Protein AF-A0A164M051-F1 (afdb_monomer)

Mean predicted aligned error: 7.1 Å

Nearest PDB structures (foldseek):
  1rjl-assembly1_C  TM=4.868E-01  e=3.933E+00  Borreliella burgdorferi

pLDDT: mean 84.24, std 17.57, range [34.75, 98.31]

Radius of gyration: 15.86 Å; Cα contacts (8 Å, |Δi|>4): 401; chains: 1; bounding box: 35×44×42 Å

Organism: NCBI:txid455432

Solvent-accessible s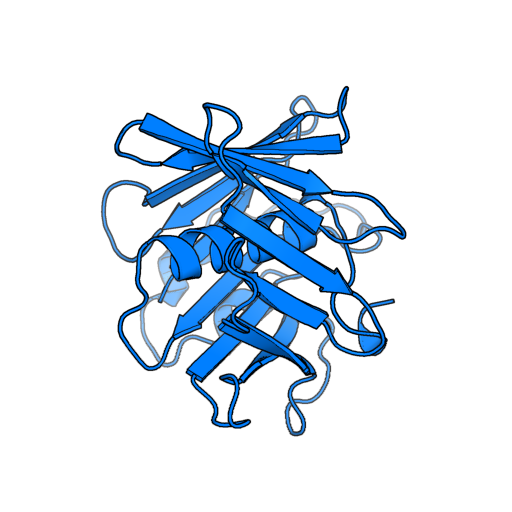urface area (backbone atoms only — not comparable to full-atom values): 10706 Å² total; per-residue (Å²): 94,38,40,31,44,43,48,79,52,101,86,51,66,49,32,34,43,28,29,66,62,93,78,74,60,50,30,40,32,38,51,38,85,92,70,47,31,31,46,37,38,35,71,88,68,49,40,37,37,31,40,50,52,98,88,53,56,35,41,33,25,36,72,88,63,50,69,53,24,36,36,43,69,55,68,43,20,38,35,29,36,62,89,67,49,63,60,32,35,41,36,72,41,87,87,59,80,87,45,88,29,34,46,57,32,34,29,21,36,77,86,68,48,80,44,34,35,38,34,43,22,46,38,79,69,31,61,57,79,76,59,93,71,87,70,67,72,83,69,67,84,80,67,96,68,98,66,82,85,64,98,72,60,44,46,22,34,40,40,40,59,82,57,93,70,55,71,68,57,46,52,52,52,50,41,50,48,45,34,40,45,72,61,64,47,62,49,30,56,92,66,108

Secondary structure (DSSP, 8-state):
-EEEEEEP-TTS--EEEEESSSSS-SEEEEEETTTTEEEEEETT--EEEEE--SSSPEEEEETTS-EEEEEEESSSEEEEETTS-EEEEEEE-SSSPP-SSEEEEEEE-TTS-EEEEEEEE-SHHHHHTT--SSGGGGGSTT-----PPPS----EEEEEESS---HHHHHHHHHHHHHHHTS---SSGGG-

Sequence (192 aa):
MIEGRVLHTTSTAPEITFRSGPGAPLATAVHNAASRKHRITYADKSVVWVESKPTDPTVITRGDGTAIGTVLRADTSTAVASTGGTLCHFLPHPDTPRTPDLFRLLLLDRSGNKTGRLEIIRTPAGWAMGYNGEDARDTTLWWDRTGPPLPVPILGTRLVMNRPIDRVERDILLAACVDMAIGLQPYVAVMK

Structure (mmCIF, N/CA/C/O backbone):
data_AF-A0A164M051-F1
#
_entry.id   AF-A0A164M051-F1
#
loop_
_atom_site.group_PDB
_atom_site.id
_atom_site.type_symbol
_atom_site.label_atom_id
_atom_site.label_alt_id
_atom_site.label_comp_id
_atom_site.label_asym_id
_atom_site.label_entity_id
_atom_site.label_seq_id
_atom_site.pdbx_PDB_ins_code
_atom_site.Cartn_x
_atom_site.Cartn_y
_atom_site.Cartn_z
_atom_site.occupancy
_atom_site.B_iso_or_equiv
_atom_site.auth_seq_id
_atom_site.auth_comp_id
_atom_site.auth_asym_id
_atom_site.auth_atom_id
_atom_site.pdbx_PDB_model_num
ATOM 1 N N . MET A 1 1 ? -7.364 -0.477 -11.612 1.00 90.69 1 MET A N 1
ATOM 2 C CA . MET A 1 1 ? -6.091 0.173 -11.226 1.00 90.69 1 MET A CA 1
ATOM 3 C C . MET A 1 1 ? -6.381 1.172 -10.120 1.00 90.69 1 MET A C 1
ATOM 5 O O . MET A 1 1 ? -7.463 1.745 -10.136 1.00 90.69 1 MET A O 1
ATOM 9 N N . ILE A 1 2 ? -5.463 1.355 -9.171 1.00 93.38 2 ILE A N 1
ATOM 10 C CA . ILE A 1 2 ? -5.533 2.410 -8.155 1.00 93.38 2 ILE A CA 1
ATOM 11 C C . ILE A 1 2 ? -4.234 3.215 -8.216 1.00 93.38 2 ILE A C 1
ATOM 13 O O . ILE A 1 2 ? -3.152 2.638 -8.143 1.00 93.38 2 ILE A O 1
ATOM 17 N N . GLU A 1 3 ? -4.334 4.532 -8.345 1.00 93.94 3 GLU A N 1
ATOM 18 C CA . GLU A 1 3 ? -3.195 5.448 -8.268 1.00 93.94 3 GLU A CA 1
ATOM 19 C C . GLU A 1 3 ? -3.227 6.207 -6.948 1.00 93.94 3 GLU A C 1
ATOM 21 O O . GLU A 1 3 ? -4.260 6.770 -6.597 1.00 93.94 3 GLU A O 1
ATOM 26 N N . GLY A 1 4 ? -2.104 6.243 -6.235 1.00 92.62 4 GLY A N 1
ATOM 27 C CA . GLY A 1 4 ? -1.892 7.095 -5.070 1.00 92.62 4 GLY A CA 1
ATOM 28 C C . GLY A 1 4 ? -0.912 8.210 -5.408 1.00 92.62 4 GLY A C 1
ATOM 29 O O . GLY A 1 4 ? 0.224 7.917 -5.765 1.00 92.62 4 GLY A O 1
ATOM 30 N N . ARG A 1 5 ? -1.314 9.475 -5.297 1.00 90.69 5 ARG A N 1
ATOM 31 C CA . ARG A 1 5 ? -0.443 10.631 -5.575 1.00 90.69 5 ARG A CA 1
ATOM 32 C C . ARG A 1 5 ? -0.054 11.322 -4.283 1.00 90.69 5 ARG A C 1
ATOM 34 O O . ARG A 1 5 ? -0.941 11.674 -3.508 1.00 90.69 5 ARG A O 1
ATOM 41 N N . VAL A 1 6 ? 1.248 11.484 -4.063 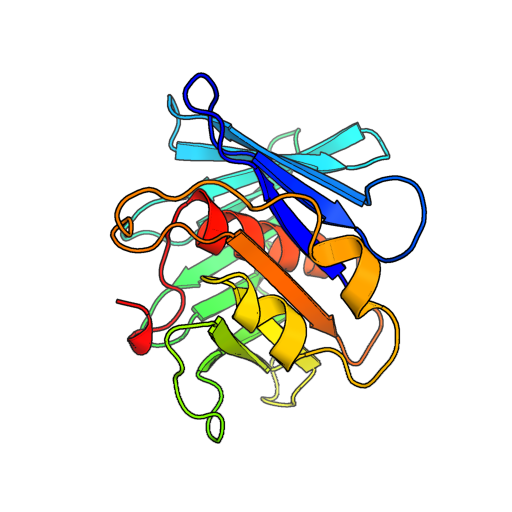1.00 87.44 6 VAL A N 1
ATOM 42 C CA . VAL A 1 6 ? 1.787 12.131 -2.867 1.00 87.44 6 VAL A CA 1
ATOM 43 C C . VAL A 1 6 ? 1.856 13.633 -3.096 1.00 87.44 6 VAL A C 1
ATOM 45 O O . VAL A 1 6 ? 2.470 14.104 -4.054 1.00 87.44 6 VAL A O 1
ATOM 48 N N . LEU A 1 7 ? 1.250 14.385 -2.189 1.00 83.88 7 LEU A N 1
ATOM 49 C CA . LEU A 1 7 ? 1.394 15.823 -2.085 1.00 83.88 7 LEU A CA 1
ATOM 50 C C . LEU A 1 7 ? 2.394 16.135 -0.970 1.00 83.88 7 LEU A C 1
ATOM 52 O O . LEU A 1 7 ? 2.172 15.813 0.199 1.00 83.88 7 LEU A O 1
ATOM 56 N N . HIS A 1 8 ? 3.489 16.792 -1.345 1.00 69.75 8 HIS A N 1
ATOM 57 C CA . HIS A 1 8 ? 4.417 17.402 -0.403 1.00 69.75 8 HIS A CA 1
ATOM 58 C C . HIS A 1 8 ? 4.121 18.895 -0.345 1.00 69.75 8 HIS A C 1
ATOM 60 O O . HIS A 1 8 ? 4.204 19.586 -1.362 1.00 69.75 8 HIS A O 1
ATOM 66 N N . THR A 1 9 ? 3.805 19.407 0.840 1.00 60.09 9 THR A N 1
ATOM 67 C CA . THR A 1 9 ? 3.842 20.850 1.083 1.00 60.09 9 THR A CA 1
ATOM 68 C C . THR A 1 9 ? 4.913 21.136 2.127 1.00 60.09 9 THR A C 1
ATOM 70 O O . THR A 1 9 ? 5.191 20.309 2.990 1.00 60.09 9 THR A O 1
ATOM 73 N N . THR A 1 10 ? 5.552 22.300 2.042 1.00 57.09 10 THR A N 1
ATOM 74 C CA . THR A 1 10 ? 6.621 22.703 2.968 1.00 57.09 10 THR A CA 1
ATOM 75 C C . THR A 1 10 ? 6.123 22.963 4.393 1.00 57.09 10 THR A C 1
ATOM 77 O O . THR A 1 10 ? 6.941 23.130 5.293 1.00 57.09 10 THR A O 1
ATOM 80 N N . SER A 1 11 ? 4.805 22.999 4.610 1.00 55.53 11 SER A N 1
ATOM 81 C CA . SER A 1 11 ? 4.172 23.345 5.886 1.00 55.53 11 SER A CA 1
ATOM 82 C C . SER A 1 11 ? 3.301 22.238 6.483 1.00 55.53 11 SER A C 1
ATOM 84 O O . SER A 1 11 ? 2.867 22.374 7.627 1.00 55.53 11 SER A O 1
ATOM 86 N N . THR A 1 12 ? 3.036 21.146 5.757 1.00 62.81 12 THR A N 1
ATOM 87 C CA . THR A 1 12 ? 2.174 20.054 6.231 1.00 62.81 12 THR A CA 1
ATOM 88 C C . THR A 1 12 ? 2.871 18.708 6.161 1.00 62.81 12 THR A C 1
ATOM 90 O O . THR A 1 12 ? 3.784 18.483 5.369 1.00 62.81 12 THR A O 1
ATOM 93 N N . ALA A 1 13 ? 2.400 17.777 6.988 1.00 76.44 13 ALA A N 1
ATOM 94 C CA . ALA A 1 13 ? 2.788 16.384 6.866 1.00 76.44 13 ALA A CA 1
ATOM 95 C C . ALA A 1 13 ? 2.465 15.862 5.447 1.00 76.44 13 ALA A C 1
ATOM 97 O O . ALA A 1 13 ? 1.459 16.288 4.868 1.00 76.44 13 ALA A O 1
ATOM 98 N N . PRO A 1 14 ? 3.294 14.963 4.884 1.00 83.25 14 PRO A N 1
ATOM 99 C CA . PRO A 1 14 ? 3.031 14.370 3.580 1.00 83.25 14 PRO A CA 1
ATOM 100 C C . PRO A 1 14 ? 1.678 13.653 3.563 1.00 83.25 14 PRO A C 1
ATOM 102 O O . PRO A 1 14 ? 1.303 12.958 4.518 1.00 83.25 14 PRO A O 1
ATOM 105 N N . GLU A 1 15 ? 0.967 13.825 2.452 1.00 88.94 15 GLU A N 1
ATOM 106 C CA . GLU A 1 15 ? -0.352 13.250 2.199 1.00 88.94 15 GLU A CA 1
ATOM 107 C C . GLU A 1 15 ? -0.331 12.461 0.890 1.00 88.94 15 GLU A C 1
ATOM 109 O O . GLU A 1 15 ? 0.306 12.877 -0.071 1.00 88.94 15 GLU A O 1
ATOM 114 N N . ILE A 1 16 ? -1.047 11.340 0.822 1.00 92.31 16 ILE A N 1
ATOM 115 C CA . ILE A 1 16 ? -1.277 10.585 -0.412 1.00 92.31 16 ILE A CA 1
ATOM 116 C C . ILE A 1 16 ? -2.773 10.445 -0.662 1.00 92.31 16 ILE A C 1
ATOM 118 O O . ILE A 1 16 ? -3.519 9.997 0.205 1.00 92.31 16 ILE A O 1
ATOM 122 N N . THR A 1 17 ? -3.214 10.797 -1.865 1.00 94.62 17 THR A N 1
ATOM 123 C CA . THR A 1 17 ? -4.609 10.631 -2.287 1.00 94.62 17 THR A CA 1
ATOM 124 C C . THR A 1 17 ? -4.720 9.512 -3.314 1.00 94.62 17 THR A C 1
ATOM 126 O O . THR A 1 17 ? -4.048 9.540 -4.346 1.00 94.62 17 THR A O 1
ATOM 129 N N . PHE A 1 18 ? -5.590 8.542 -3.038 1.00 95.44 18 PHE A N 1
ATOM 130 C CA . PHE A 1 18 ? -5.860 7.378 -3.872 1.00 95.44 18 PHE A CA 1
ATOM 131 C C . PHE A 1 18 ? -7.092 7.575 -4.758 1.00 95.44 18 PHE A C 1
ATOM 133 O O . PHE A 1 18 ? -8.145 8.015 -4.295 1.00 95.44 18 PHE A O 1
ATOM 140 N N . ARG A 1 19 ? -6.991 7.180 -6.029 1.00 94.50 19 ARG A N 1
ATOM 141 C CA . ARG A 1 19 ? -8.069 7.215 -7.030 1.00 94.50 19 ARG A CA 1
ATOM 142 C C . ARG A 1 19 ? -8.113 5.902 -7.806 1.00 94.50 19 ARG A C 1
ATOM 144 O O . ARG A 1 19 ? -7.069 5.337 -8.114 1.00 94.50 19 ARG A O 1
ATOM 151 N N . SER A 1 20 ? -9.311 5.426 -8.142 1.00 89.31 20 SER A N 1
ATOM 152 C CA . SER A 1 20 ? -9.522 4.194 -8.927 1.00 89.31 20 SER A CA 1
ATOM 153 C C . SER A 1 20 ? -10.157 4.442 -10.301 1.00 89.31 20 SER A C 1
ATOM 155 O O . SER A 1 20 ? -10.734 3.528 -10.885 1.00 89.31 20 SER A O 1
ATOM 157 N N . GLY A 1 21 ? -10.085 5.681 -10.791 1.00 82.25 21 GLY A N 1
ATOM 158 C CA . GLY A 1 21 ? -10.729 6.158 -12.014 1.00 82.25 21 GLY A CA 1
ATOM 159 C C . GLY A 1 21 ? -11.090 7.647 -11.908 1.00 82.25 21 GLY A C 1
ATOM 160 O O . GLY A 1 21 ? -10.739 8.288 -10.907 1.00 82.25 21 GLY A O 1
ATOM 161 N N . PRO A 1 22 ? -11.787 8.204 -12.914 1.00 77.12 22 PRO A N 1
ATOM 162 C CA . PRO A 1 22 ? -12.340 9.552 -12.834 1.00 77.12 22 PRO A CA 1
ATOM 163 C C . PRO A 1 22 ? -13.381 9.650 -11.706 1.00 77.12 22 PRO A C 1
ATOM 165 O O . PRO A 1 22 ? -14.097 8.691 -11.421 1.00 77.12 22 PRO A O 1
ATOM 168 N N . GLY A 1 23 ? -13.471 10.819 -11.065 1.00 80.75 23 GLY A N 1
ATOM 169 C CA . GLY A 1 23 ? -14.446 11.094 -10.003 1.00 80.75 23 GLY A CA 1
ATOM 170 C C . GLY A 1 23 ? -13.831 11.384 -8.632 1.00 80.75 23 GLY A C 1
ATOM 171 O O . GLY A 1 23 ? -12.725 11.926 -8.526 1.00 80.75 23 GLY A O 1
ATOM 172 N N . ALA A 1 24 ? -14.589 11.084 -7.574 1.00 85.06 24 ALA A N 1
ATOM 173 C CA . ALA A 1 24 ? -14.178 11.332 -6.196 1.00 85.06 24 ALA A CA 1
ATOM 174 C C . ALA A 1 24 ? -13.000 10.425 -5.782 1.00 85.06 24 ALA A C 1
ATOM 176 O O . ALA A 1 24 ? -12.906 9.286 -6.250 1.00 85.06 24 ALA A O 1
ATOM 177 N N . PRO A 1 25 ? -12.100 10.897 -4.898 1.00 90.75 25 PRO A N 1
ATOM 178 C CA . PRO A 1 25 ? -11.052 10.056 -4.335 1.00 90.75 25 PRO A CA 1
ATOM 179 C C . PRO A 1 25 ? -11.609 8.807 -3.647 1.00 90.75 25 PRO A C 1
ATOM 181 O O . PRO A 1 25 ? -12.643 8.855 -2.985 1.00 90.75 25 PRO A O 1
ATOM 184 N N . LEU A 1 26 ? -10.879 7.699 -3.764 1.00 94.31 26 LEU A N 1
ATOM 185 C CA . LEU A 1 26 ? -11.164 6.459 -3.043 1.00 94.31 26 LEU A CA 1
ATOM 186 C C . LEU A 1 26 ? -10.825 6.609 -1.555 1.00 94.31 26 LEU A C 1
ATOM 188 O O . LEU A 1 26 ? -11.600 6.195 -0.690 1.00 94.31 26 LEU A O 1
ATOM 192 N N . ALA A 1 27 ? -9.646 7.164 -1.275 1.00 96.94 27 ALA A N 1
ATOM 193 C CA . ALA A 1 27 ? -9.131 7.372 0.069 1.00 96.94 27 ALA A CA 1
ATOM 194 C C . ALA A 1 27 ? -8.031 8.436 0.079 1.00 96.94 27 ALA A C 1
ATOM 196 O O . ALA A 1 27 ? -7.366 8.653 -0.931 1.00 96.94 27 ALA A O 1
ATOM 197 N N . THR A 1 28 ? -7.783 9.020 1.243 1.00 95.94 28 THR A N 1
ATOM 198 C CA . THR A 1 28 ? -6.655 9.919 1.500 1.00 95.94 28 THR A CA 1
ATOM 199 C C . THR A 1 28 ? -5.915 9.435 2.734 1.00 95.94 28 THR A C 1
ATOM 201 O O . THR A 1 28 ? -6.555 9.051 3.715 1.00 95.94 28 THR A O 1
ATOM 204 N N . ALA A 1 29 ? -4.585 9.444 2.706 1.00 94.50 29 ALA A N 1
ATOM 205 C CA . ALA A 1 29 ? -3.773 9.100 3.858 1.00 94.50 29 ALA A CA 1
ATOM 206 C C . ALA A 1 29 ? -2.799 10.206 4.240 1.00 94.50 29 ALA A C 1
ATOM 208 O O . ALA A 1 29 ? -2.116 10.757 3.384 1.00 94.50 29 ALA A O 1
ATOM 209 N N . VAL A 1 30 ? -2.710 10.483 5.538 1.00 91.62 30 VAL A N 1
ATOM 210 C CA . VAL A 1 30 ? -1.836 11.517 6.103 1.00 91.62 30 VAL A CA 1
ATOM 211 C C . VAL A 1 30 ? -0.842 10.905 7.081 1.00 91.62 30 VAL A C 1
ATOM 213 O O . VAL A 1 30 ? -1.182 9.990 7.841 1.00 91.62 30 VAL A O 1
ATOM 216 N N . HIS A 1 31 ? 0.390 11.414 7.079 1.00 83.69 31 HIS A N 1
ATOM 217 C CA . HIS A 1 31 ? 1.382 11.070 8.094 1.00 83.69 31 HIS A CA 1
ATOM 218 C C . HIS A 1 31 ? 1.068 11.746 9.431 1.00 83.69 31 HIS A C 1
ATOM 220 O O . HIS A 1 31 ? 0.953 12.967 9.509 1.00 83.69 31 HIS A O 1
ATOM 226 N N . ASN A 1 32 ? 1.000 10.962 10.507 1.00 79.75 32 ASN A N 1
ATOM 227 C CA . ASN A 1 32 ? 1.019 11.488 11.863 1.00 79.75 32 ASN A CA 1
ATOM 228 C C . ASN A 1 32 ? 2.447 11.406 12.423 1.00 79.75 32 ASN A C 1
ATOM 230 O O . ASN A 1 32 ? 2.857 10.393 13.000 1.00 79.75 32 ASN A O 1
ATOM 234 N N . ALA A 1 33 ? 3.183 12.511 12.272 1.00 64.81 33 ALA A N 1
ATOM 235 C CA . ALA A 1 33 ? 4.584 12.624 12.676 1.00 64.81 33 ALA A CA 1
ATOM 236 C C . ALA A 1 33 ? 4.826 12.327 14.166 1.00 64.81 33 ALA A C 1
ATOM 238 O O . ALA A 1 33 ? 5.894 11.839 14.523 1.00 64.81 33 ALA A O 1
ATOM 239 N N . ALA A 1 34 ? 3.834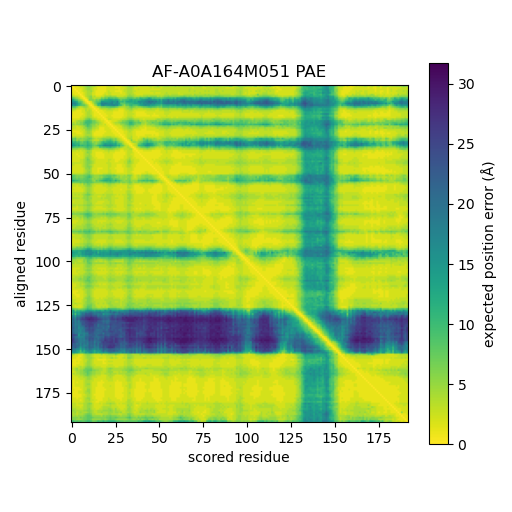 12.554 15.033 1.00 66.06 34 ALA A N 1
ATOM 240 C CA . ALA A 1 34 ? 3.968 12.323 16.470 1.00 66.06 34 ALA A CA 1
ATOM 241 C C . ALA A 1 34 ? 3.916 10.836 16.865 1.00 66.06 34 ALA A C 1
ATOM 243 O O . ALA A 1 34 ? 4.309 10.491 17.975 1.00 66.06 34 ALA A O 1
ATOM 244 N N . SER A 1 35 ? 3.420 9.946 15.995 1.00 71.38 35 SER A N 1
ATOM 245 C CA . SER A 1 35 ? 3.120 8.553 16.375 1.00 71.38 35 SER A CA 1
ATOM 246 C C . SER A 1 35 ? 3.670 7.483 15.433 1.00 71.38 35 SER A C 1
ATOM 248 O O . SER A 1 35 ? 3.451 6.303 15.693 1.00 71.38 35 SER A O 1
ATOM 250 N N . ARG A 1 36 ? 4.375 7.859 14.352 1.00 82.06 36 ARG A N 1
ATOM 251 C CA . ARG A 1 36 ? 4.756 6.942 13.252 1.00 82.06 36 ARG A CA 1
ATOM 252 C C . ARG A 1 36 ? 3.570 6.125 12.716 1.00 82.06 36 ARG A C 1
ATOM 254 O O . ARG A 1 36 ? 3.711 4.996 12.248 1.00 82.06 36 ARG A O 1
ATOM 261 N N . LYS A 1 37 ? 2.373 6.700 12.821 1.00 90.50 37 LYS A N 1
ATOM 262 C CA . LYS A 1 37 ? 1.140 6.132 12.291 1.00 90.50 37 LYS A CA 1
ATOM 263 C C . LYS A 1 37 ? 0.708 6.948 11.092 1.00 90.50 37 LYS A C 1
ATOM 265 O O . LYS A 1 37 ? 0.816 8.172 11.085 1.00 90.50 37 LYS A O 1
ATOM 270 N N . HIS A 1 38 ? 0.167 6.277 10.095 1.00 93.69 38 HIS A N 1
ATOM 271 C CA . HIS A 1 38 ? -0.499 6.921 8.978 1.00 93.69 38 HIS A CA 1
ATOM 272 C C . HIS A 1 38 ? -1.985 6.614 9.063 1.00 93.69 38 HIS A C 1
ATOM 274 O O . HIS A 1 38 ? -2.379 5.485 9.365 1.00 93.69 38 HIS A O 1
ATOM 280 N N . ARG A 1 39 ? -2.815 7.627 8.825 1.00 95.50 39 ARG A N 1
ATOM 281 C CA . ARG A 1 39 ? -4.271 7.482 8.857 1.00 95.50 39 ARG A CA 1
ATOM 282 C C . ARG A 1 39 ? -4.802 7.492 7.442 1.00 95.50 39 ARG A C 1
ATOM 284 O O . ARG A 1 39 ? -4.766 8.544 6.817 1.00 95.50 39 ARG A O 1
ATOM 291 N N . ILE A 1 40 ? -5.341 6.373 6.977 1.00 97.44 40 ILE A N 1
ATOM 292 C CA . ILE A 1 40 ? -6.113 6.283 5.738 1.00 97.44 40 ILE A CA 1
ATOM 293 C C . ILE A 1 40 ? -7.575 6.573 6.072 1.00 97.44 40 ILE A C 1
ATOM 295 O O . ILE A 1 40 ? -8.151 5.937 6.954 1.00 97.44 40 ILE A O 1
ATOM 299 N N . THR A 1 41 ? -8.178 7.523 5.366 1.00 97.75 41 THR A N 1
ATOM 300 C CA . THR A 1 41 ? -9.606 7.847 5.439 1.00 97.75 41 THR A CA 1
ATOM 301 C C . THR A 1 41 ? -10.232 7.584 4.077 1.00 97.75 41 THR A C 1
ATOM 303 O O . THR A 1 41 ? -9.822 8.181 3.084 1.00 97.75 41 THR A O 1
ATOM 306 N N . TYR A 1 42 ? -11.206 6.683 4.027 1.00 97.75 42 TYR A N 1
ATOM 307 C CA . TYR A 1 42 ? -11.943 6.344 2.812 1.00 97.75 42 TYR A CA 1
ATOM 308 C C . TYR A 1 42 ? -13.079 7.333 2.534 1.00 97.75 42 TYR A C 1
ATOM 310 O O . TYR A 1 42 ? -13.512 8.070 3.421 1.00 97.75 42 TYR A O 1
ATOM 318 N N . ALA A 1 43 ? -13.612 7.304 1.311 1.00 94.75 43 ALA A N 1
ATOM 319 C CA . ALA A 1 43 ? -14.780 8.099 0.922 1.00 94.75 43 ALA A CA 1
ATOM 320 C C . ALA A 1 43 ? -16.019 7.843 1.807 1.00 94.75 43 ALA A C 1
ATOM 322 O O . ALA A 1 43 ? -16.778 8.765 2.097 1.00 94.75 43 ALA A O 1
ATOM 323 N N . ASP A 1 44 ? -16.192 6.609 2.298 1.00 94.62 44 ASP A N 1
ATOM 324 C CA . ASP A 1 44 ? -17.251 6.225 3.247 1.00 94.62 44 ASP A CA 1
ATOM 325 C C . ASP A 1 44 ? -16.962 6.664 4.698 1.00 94.62 44 ASP A C 1
ATOM 327 O O . ASP A 1 44 ? -17.697 6.305 5.617 1.00 94.62 44 ASP A O 1
ATOM 331 N N . LYS A 1 45 ? -15.894 7.447 4.905 1.00 96.38 45 LYS A N 1
ATOM 332 C CA . LYS A 1 45 ? -15.368 7.917 6.196 1.00 96.38 45 LYS A CA 1
ATOM 333 C C . LYS A 1 45 ? -14.808 6.812 7.092 1.00 96.38 45 LYS A C 1
ATOM 335 O O . LYS A 1 45 ? -14.381 7.110 8.210 1.00 96.38 45 LYS A O 1
ATOM 340 N N . SER A 1 46 ? -14.754 5.562 6.626 1.00 97.31 46 SER A N 1
ATOM 341 C CA . SER A 1 46 ? -14.067 4.508 7.364 1.00 97.31 46 SER A CA 1
ATOM 342 C C . SER A 1 46 ? -12.566 4.789 7.430 1.00 97.31 46 SER A C 1
ATOM 344 O O . SER A 1 46 ? -11.984 5.442 6.559 1.00 97.31 46 SER A O 1
ATOM 346 N N . VAL A 1 47 ? -11.946 4.327 8.514 1.00 97.88 47 VAL A N 1
ATOM 347 C CA . VAL A 1 47 ? -10.551 4.631 8.841 1.00 97.88 47 VAL A CA 1
ATOM 348 C C . VAL A 1 47 ? -9.745 3.348 8.931 1.00 97.88 47 VAL A C 1
ATOM 350 O O . VAL A 1 47 ? -10.196 2.356 9.512 1.00 97.88 47 VAL A O 1
ATOM 353 N N . VAL A 1 48 ? -8.529 3.408 8.397 1.00 98.31 48 VAL A N 1
ATOM 354 C CA . VAL A 1 48 ? -7.478 2.414 8.602 1.00 98.31 48 VAL A CA 1
ATOM 355 C C . VAL A 1 48 ? -6.232 3.118 9.122 1.00 98.31 48 VAL A C 1
ATOM 357 O O . VAL A 1 48 ? -5.842 4.172 8.620 1.00 98.31 48 VAL A O 1
ATOM 360 N N . TRP A 1 49 ? -5.613 2.536 10.139 1.00 97.56 49 TRP A N 1
ATOM 361 C CA . TRP A 1 49 ? -4.335 2.966 10.678 1.00 97.56 49 TRP A CA 1
ATOM 362 C C . TRP A 1 49 ? -3.228 2.049 10.178 1.00 97.56 49 TRP A C 1
ATOM 364 O O . TRP A 1 49 ? -3.380 0.828 10.160 1.00 97.56 49 TRP A O 1
ATOM 374 N N . VAL A 1 50 ? -2.111 2.659 9.799 1.00 97.25 50 VAL A N 1
ATOM 375 C CA . VAL A 1 50 ? -0.889 1.978 9.375 1.00 97.25 50 VAL A CA 1
ATOM 376 C C . VAL A 1 50 ? 0.204 2.364 10.354 1.00 97.25 50 VAL A C 1
ATOM 378 O O . VAL A 1 50 ? 0.624 3.519 10.380 1.00 97.25 50 VAL A O 1
ATOM 381 N N . GLU A 1 51 ? 0.633 1.432 11.194 1.00 95.38 51 GLU A N 1
ATOM 382 C CA . GLU A 1 51 ? 1.749 1.644 12.111 1.00 95.38 51 GLU A CA 1
ATOM 383 C C . GLU A 1 51 ? 3.047 1.238 11.414 1.00 95.38 51 GLU A C 1
ATOM 385 O O . GLU A 1 51 ? 3.290 0.056 11.168 1.00 95.38 51 GLU A O 1
ATOM 390 N N . SER A 1 52 ? 3.851 2.245 11.071 1.00 88.44 52 SER A N 1
ATOM 391 C CA . SER A 1 52 ? 5.101 2.104 10.331 1.00 88.44 52 SER A CA 1
ATOM 392 C C . SER A 1 52 ? 6.287 2.197 11.286 1.00 88.44 52 SER A C 1
ATOM 394 O O . SER A 1 52 ? 6.432 3.159 12.044 1.00 88.44 52 SER A O 1
ATOM 396 N N . LYS A 1 53 ? 7.162 1.194 11.278 1.00 86.31 53 LYS A N 1
ATOM 397 C CA . LYS A 1 53 ? 8.384 1.175 12.097 1.00 86.31 53 LYS A CA 1
ATOM 398 C C . LYS A 1 53 ? 9.563 0.761 11.224 1.00 86.31 53 LYS A C 1
ATOM 400 O O . LYS A 1 53 ? 9.352 -0.033 10.326 1.00 86.31 53 LYS A O 1
ATOM 405 N N . PRO A 1 54 ? 10.802 1.221 11.462 1.00 79.00 54 PRO A N 1
ATOM 406 C CA . PRO A 1 54 ? 11.939 0.890 10.594 1.00 79.00 54 PRO A CA 1
ATOM 407 C C . PRO A 1 54 ? 12.284 -0.603 10.506 1.00 79.00 54 PRO A C 1
ATOM 409 O O . PRO A 1 54 ? 12.582 -1.094 9.423 1.00 79.00 54 PRO A O 1
ATOM 412 N N . THR A 1 55 ? 12.212 -1.334 11.619 1.00 79.50 55 THR A N 1
ATOM 413 C CA . THR A 1 55 ? 12.670 -2.735 11.716 1.00 79.50 55 THR A CA 1
ATOM 414 C C . THR A 1 55 ? 11.557 -3.741 11.991 1.00 79.50 55 THR A C 1
ATOM 416 O O . THR A 1 55 ? 11.774 -4.937 11.828 1.00 79.50 55 THR A O 1
ATOM 419 N N . ASP A 1 56 ? 10.369 -3.276 12.379 1.00 89.19 56 ASP A N 1
ATOM 420 C CA . ASP A 1 56 ? 9.267 -4.149 12.794 1.00 89.19 56 ASP A CA 1
ATOM 421 C C . ASP A 1 56 ? 8.260 -4.353 11.657 1.00 89.19 56 ASP A C 1
ATOM 423 O O . ASP A 1 56 ? 8.203 -3.547 10.727 1.00 89.19 56 ASP A O 1
ATOM 427 N N . PRO A 1 57 ? 7.425 -5.398 11.697 1.00 93.88 57 PRO A N 1
ATOM 428 C CA . PRO A 1 57 ? 6.331 -5.530 10.748 1.00 93.88 57 PRO A CA 1
ATOM 429 C C . PRO A 1 57 ? 5.414 -4.301 10.730 1.00 93.88 57 PRO A C 1
ATOM 431 O O . PRO A 1 57 ? 5.160 -3.680 11.764 1.00 93.88 57 PRO A O 1
ATOM 434 N N . THR A 1 58 ? 4.873 -3.987 9.557 1.00 96.25 58 THR A N 1
ATOM 435 C CA . THR A 1 58 ? 3.873 -2.925 9.412 1.00 96.25 58 THR A CA 1
ATOM 436 C C . THR A 1 58 ? 2.536 -3.462 9.882 1.00 96.25 58 THR A C 1
ATOM 438 O O . THR A 1 58 ? 2.046 -4.444 9.323 1.00 96.25 58 THR A O 1
ATOM 441 N N . VAL A 1 59 ? 1.946 -2.843 10.901 1.00 97.38 59 VAL A N 1
ATOM 442 C CA . VAL A 1 59 ? 0.685 -3.307 11.500 1.00 97.38 59 VAL A CA 1
ATOM 443 C C . VAL A 1 59 ? -0.473 -2.467 10.977 1.00 97.38 59 VAL A C 1
ATOM 445 O O . VAL A 1 59 ? -0.404 -1.237 10.974 1.00 97.38 59 VAL A O 1
ATOM 448 N N . ILE A 1 60 ? -1.545 -3.134 10.544 1.00 98.25 60 ILE A N 1
ATOM 449 C CA . ILE A 1 60 ? -2.714 -2.502 9.937 1.00 98.25 60 ILE A CA 1
ATOM 450 C C . ILE A 1 60 ? -3.953 -2.784 10.790 1.00 98.25 60 ILE A C 1
ATOM 452 O O . ILE A 1 60 ? -4.342 -3.940 11.001 1.00 98.25 60 ILE A O 1
ATOM 456 N N . THR A 1 61 ? -4.610 -1.721 11.252 1.00 98.31 61 THR A N 1
ATOM 457 C CA . THR A 1 61 ? -5.826 -1.804 12.074 1.00 98.31 61 THR A CA 1
ATOM 458 C C . THR A 1 61 ? -6.939 -0.908 11.543 1.00 98.31 61 THR A C 1
ATOM 460 O O . THR A 1 61 ? -6.720 0.043 10.794 1.00 98.31 61 THR A O 1
ATOM 463 N N . ARG A 1 62 ? -8.175 -1.225 11.918 1.00 97.44 62 ARG A N 1
ATOM 464 C CA . ARG A 1 62 ? -9.351 -0.377 11.711 1.00 97.44 62 ARG A CA 1
ATOM 465 C C . ARG A 1 62 ? -9.320 0.830 12.650 1.00 97.44 62 ARG A C 1
ATOM 467 O O . ARG A 1 62 ? -8.582 0.860 13.632 1.00 97.44 62 ARG A O 1
ATOM 474 N N . GLY A 1 63 ? -10.180 1.811 12.379 1.00 95.06 63 GLY A N 1
ATOM 475 C CA . GLY A 1 63 ? -10.370 2.981 13.241 1.00 95.06 63 GLY A CA 1
ATOM 476 C C . GLY A 1 63 ? -10.762 2.656 14.690 1.00 95.06 63 GLY A C 1
ATOM 477 O O . GLY A 1 63 ? -10.417 3.428 15.577 1.00 95.06 63 GLY A O 1
ATOM 478 N N . ASP A 1 64 ? -11.422 1.519 14.925 1.00 95.69 64 ASP A N 1
ATOM 479 C CA . ASP A 1 64 ? -11.803 1.012 16.253 1.00 95.69 64 ASP A CA 1
ATOM 480 C C . ASP A 1 64 ? -10.711 0.158 16.931 1.00 95.69 64 ASP A C 1
ATOM 482 O O . ASP A 1 64 ? -10.911 -0.344 18.033 1.00 95.69 64 ASP A O 1
ATOM 486 N N . GLY A 1 65 ? -9.551 -0.011 16.286 1.00 96.56 65 GLY A N 1
ATOM 487 C CA . GLY A 1 65 ? -8.448 -0.839 16.774 1.00 96.56 65 GLY A CA 1
ATOM 488 C C . GLY A 1 65 ? -8.488 -2.304 16.327 1.00 96.56 65 GLY A C 1
ATOM 489 O O . GLY A 1 65 ? -7.509 -3.017 16.549 1.00 96.56 65 GLY A O 1
ATOM 490 N N . THR A 1 66 ? -9.550 -2.757 15.649 1.00 97.81 66 THR A N 1
ATOM 491 C CA . THR A 1 66 ? -9.657 -4.136 15.143 1.00 97.81 66 THR A CA 1
ATOM 492 C C . THR A 1 66 ? -8.514 -4.452 14.179 1.00 97.81 66 THR A C 1
ATOM 494 O O . THR A 1 66 ? -8.273 -3.715 13.219 1.00 97.81 66 THR A O 1
ATOM 497 N N . ALA A 1 67 ? -7.820 -5.569 14.400 1.00 98.06 67 ALA A N 1
ATOM 498 C CA . ALA A 1 67 ? -6.716 -5.998 13.548 1.00 98.06 67 ALA A CA 1
ATOM 499 C C . ALA A 1 67 ? -7.199 -6.419 12.149 1.00 98.06 67 ALA A C 1
ATOM 501 O O . ALA A 1 67 ? -8.100 -7.248 12.010 1.00 98.06 67 ALA A O 1
ATOM 502 N N . ILE A 1 68 ? -6.558 -5.880 11.109 1.00 98.25 68 ILE A N 1
ATOM 503 C CA . ILE A 1 68 ? -6.804 -6.257 9.706 1.00 98.25 68 ILE A CA 1
ATOM 504 C C . ILE A 1 68 ? -5.729 -7.235 9.246 1.00 98.25 68 ILE A C 1
ATOM 506 O O . ILE A 1 68 ? -6.036 -8.252 8.627 1.00 98.25 68 ILE A O 1
ATOM 510 N N . GLY A 1 69 ? -4.473 -6.937 9.568 1.00 98.12 69 GLY A N 1
ATOM 511 C CA . GLY A 1 69 ? -3.337 -7.767 9.210 1.00 98.12 69 GLY A CA 1
ATOM 512 C C . GLY A 1 69 ? -2.014 -7.045 9.393 1.00 98.12 69 GLY A C 1
ATOM 513 O O . GLY A 1 69 ? -1.949 -5.954 9.964 1.00 98.12 69 GLY A O 1
ATOM 514 N N . THR A 1 70 ? -0.968 -7.678 8.886 1.00 98.12 70 THR A N 1
ATOM 515 C CA . THR A 1 70 ? 0.417 -7.259 9.070 1.00 98.12 70 THR A CA 1
ATOM 516 C C . THR A 1 70 ?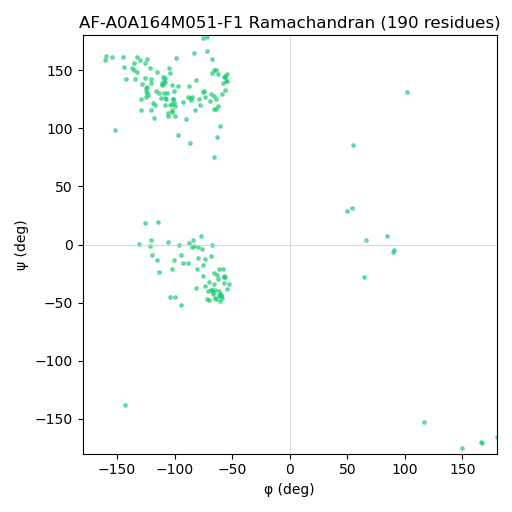 1.195 -7.493 7.783 1.00 98.12 70 THR A C 1
ATOM 518 O O . THR A 1 70 ? 0.995 -8.507 7.112 1.00 98.12 70 THR A O 1
ATOM 521 N N . VAL A 1 71 ? 2.118 -6.590 7.450 1.00 98.00 71 VAL A N 1
ATOM 522 C CA . VAL A 1 71 ? 3.157 -6.866 6.455 1.00 98.00 71 VAL A CA 1
ATOM 523 C C . VAL A 1 71 ? 4.451 -7.233 7.169 1.00 98.00 71 VAL A C 1
ATOM 525 O O . VAL A 1 71 ? 5.089 -6.402 7.816 1.00 98.00 71 VAL A O 1
ATOM 528 N N . LEU A 1 72 ? 4.830 -8.500 7.043 1.00 96.50 72 LEU A N 1
ATOM 529 C CA . LEU A 1 72 ? 6.100 -9.035 7.515 1.00 96.50 72 LEU A CA 1
ATOM 530 C C . LEU A 1 72 ? 7.185 -8.658 6.507 1.00 96.50 72 LEU A C 1
ATOM 532 O O . LEU A 1 72 ? 7.040 -8.956 5.321 1.00 96.50 72 LEU A O 1
ATOM 536 N N . ARG A 1 73 ? 8.257 -8.009 6.965 1.00 91.62 73 ARG A N 1
ATOM 537 C CA . ARG A 1 73 ? 9.320 -7.493 6.094 1.00 91.62 73 ARG A CA 1
ATOM 538 C C . ARG A 1 73 ? 10.615 -8.269 6.315 1.00 91.62 73 ARG A C 1
ATOM 540 O O . ARG A 1 73 ? 11.089 -8.371 7.442 1.00 91.62 73 ARG A O 1
ATOM 547 N N . ALA A 1 74 ? 11.172 -8.801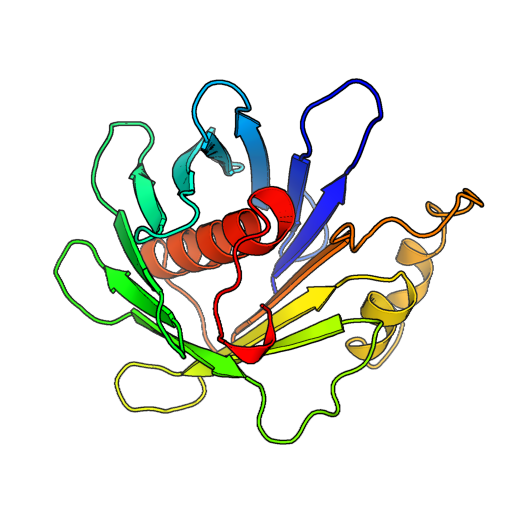 5.232 1.00 89.38 74 ALA A N 1
ATOM 548 C CA . ALA A 1 74 ? 12.451 -9.510 5.190 1.00 89.38 74 ALA A CA 1
ATOM 549 C C . ALA A 1 74 ? 13.172 -9.167 3.867 1.00 89.38 74 ALA A C 1
ATOM 551 O O . ALA A 1 74 ? 13.151 -8.010 3.439 1.00 89.38 74 ALA A O 1
ATOM 552 N N . ASP A 1 75 ? 13.797 -10.141 3.200 1.00 89.25 75 ASP A N 1
ATOM 553 C CA . ASP A 1 75 ? 14.352 -9.946 1.849 1.00 89.25 75 ASP A CA 1
ATOM 554 C C . ASP A 1 75 ? 13.257 -9.677 0.810 1.00 89.25 75 ASP A C 1
ATOM 556 O O . ASP A 1 75 ? 13.430 -8.879 -0.117 1.00 89.25 75 ASP A O 1
ATOM 560 N N . THR A 1 76 ? 12.103 -10.306 1.023 1.00 93.62 76 THR A N 1
ATOM 561 C CA . THR A 1 76 ? 10.814 -9.995 0.405 1.00 93.62 76 THR A CA 1
ATOM 562 C C . THR A 1 76 ? 9.800 -9.734 1.513 1.00 93.62 76 THR A C 1
ATOM 564 O O . THR A 1 76 ? 10.010 -10.135 2.662 1.00 93.62 76 THR A O 1
ATOM 567 N N . SER A 1 77 ? 8.708 -9.042 1.194 1.00 96.69 77 SER A N 1
ATOM 568 C CA . SER A 1 77 ? 7.649 -8.781 2.172 1.00 96.69 77 SER A CA 1
ATOM 569 C C . SER A 1 77 ? 6.440 -9.669 1.934 1.00 96.69 77 SER A C 1
ATOM 571 O O . SER A 1 77 ? 6.113 -9.999 0.796 1.00 96.69 77 SER A O 1
ATOM 573 N N . THR A 1 78 ? 5.746 -10.031 3.007 1.00 98.12 78 THR A N 1
ATOM 574 C CA . THR A 1 78 ? 4.534 -10.856 2.957 1.00 98.12 78 THR A CA 1
ATOM 575 C C . THR A 1 78 ? 3.417 -10.191 3.742 1.00 98.12 78 THR A C 1
ATOM 577 O O . THR A 1 78 ? 3.574 -9.892 4.923 1.00 98.12 78 THR A O 1
ATOM 580 N N . ALA A 1 79 ? 2.280 -9.978 3.086 1.00 98.06 79 ALA A N 1
ATOM 581 C CA . ALA A 1 79 ? 1.049 -9.536 3.720 1.00 98.06 79 ALA A CA 1
ATOM 582 C C . ALA A 1 79 ? 0.275 -10.736 4.276 1.00 98.06 79 ALA A C 1
ATOM 584 O O . ALA A 1 79 ? -0.050 -11.674 3.542 1.00 98.06 79 ALA A O 1
ATOM 585 N N . VAL A 1 80 ? -0.074 -10.667 5.556 1.00 98.00 80 VAL A N 1
ATOM 586 C CA . VAL A 1 80 ? -0.838 -11.692 6.272 1.00 98.00 80 VAL A CA 1
ATOM 587 C C . VAL A 1 80 ? -2.069 -11.038 6.893 1.00 98.00 80 VAL A C 1
ATOM 589 O O . VAL A 1 80 ? -1.966 -9.982 7.517 1.00 98.00 80 VAL A O 1
ATOM 592 N N . ALA A 1 81 ? -3.241 -11.643 6.716 1.00 97.31 81 ALA A N 1
ATOM 593 C CA . ALA A 1 81 ? -4.471 -11.213 7.375 1.00 97.31 81 ALA A CA 1
ATOM 594 C C . ALA A 1 81 ? -4.404 -11.462 8.891 1.00 97.31 81 ALA A C 1
ATOM 596 O O . ALA A 1 81 ? -3.667 -12.329 9.357 1.00 97.31 81 ALA A O 1
ATOM 597 N N . SER A 1 82 ? -5.228 -10.768 9.676 1.00 96.94 82 SER A N 1
ATOM 598 C CA . SER A 1 82 ? -5.304 -10.969 11.133 1.00 96.94 82 SER A CA 1
ATOM 599 C C . SER A 1 82 ? -5.739 -12.382 11.540 1.00 96.94 82 SER A C 1
ATOM 601 O O . SER A 1 82 ? -5.430 -12.824 12.640 1.00 96.94 82 SER A O 1
ATOM 603 N N . THR A 1 83 ? -6.392 -13.120 10.639 1.00 94.56 83 THR A N 1
ATOM 604 C CA . THR A 1 83 ? -6.744 -14.539 10.804 1.00 94.56 83 THR A CA 1
ATOM 605 C C . THR A 1 83 ? -5.584 -15.503 10.520 1.00 94.56 83 THR A C 1
ATOM 607 O O . THR A 1 83 ? -5.757 -16.713 10.635 1.00 94.56 83 THR A O 1
ATOM 610 N N . GLY A 1 84 ? -4.411 -14.994 10.127 1.00 91.69 84 GLY A N 1
ATOM 611 C CA . GLY A 1 84 ? -3.205 -15.778 9.837 1.00 91.69 84 GLY A CA 1
ATOM 612 C C . GLY A 1 84 ? -3.052 -16.225 8.378 1.00 91.69 84 GLY A C 1
ATOM 613 O O . GLY A 1 84 ? -2.025 -16.797 8.022 1.00 91.69 84 GLY A O 1
ATOM 614 N N . GLY A 1 85 ? -4.033 -15.963 7.510 1.00 95.12 85 GLY A N 1
ATOM 615 C CA . GLY A 1 85 ? -3.946 -16.306 6.088 1.00 95.12 85 GLY A CA 1
ATOM 616 C C . GLY A 1 85 ? -3.025 -15.366 5.305 1.00 95.12 85 GLY A C 1
ATOM 617 O O . GLY A 1 85 ? -3.180 -14.147 5.376 1.00 95.12 85 GLY A O 1
ATOM 618 N N . THR A 1 86 ? -2.103 -15.916 4.510 1.00 97.44 86 THR A N 1
ATOM 619 C CA . THR A 1 86 ? -1.309 -15.129 3.553 1.00 97.44 86 THR A CA 1
ATOM 620 C C . THR A 1 86 ? -2.209 -14.548 2.468 1.00 97.44 86 THR A C 1
ATOM 622 O O . THR A 1 86 ? -2.942 -15.285 1.804 1.00 97.44 86 THR A O 1
ATOM 625 N N . LEU A 1 87 ? -2.113 -13.235 2.262 1.00 96.62 87 LEU A N 1
ATOM 626 C CA . LEU A 1 87 ? -2.851 -12.519 1.224 1.00 96.62 87 LEU A CA 1
ATOM 627 C C . LEU A 1 87 ? -2.016 -12.375 -0.043 1.00 96.62 87 LEU A C 1
ATOM 629 O O . LEU A 1 87 ? -2.466 -12.742 -1.127 1.00 96.62 87 LEU A O 1
ATOM 633 N N . CYS A 1 88 ? -0.792 -11.866 0.098 1.00 97.69 88 CYS A N 1
ATOM 634 C CA . CYS A 1 88 ? 0.131 -11.741 -1.018 1.00 97.69 88 CYS A CA 1
ATOM 635 C C . CYS 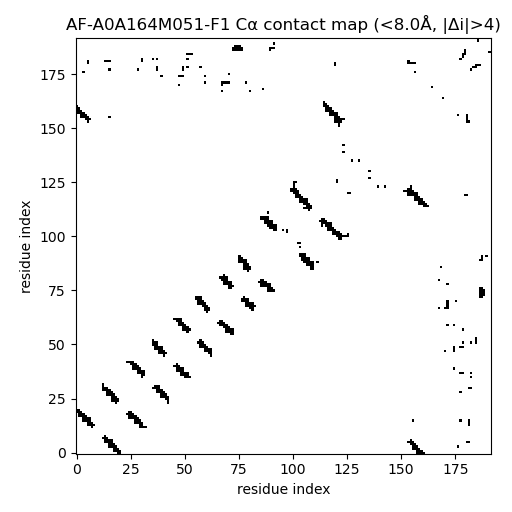A 1 88 ? 1.592 -11.619 -0.579 1.00 97.69 88 CYS A C 1
ATOM 637 O O . CYS A 1 88 ? 1.899 -11.236 0.552 1.00 97.69 88 CYS A O 1
ATOM 639 N N . HIS A 1 89 ? 2.490 -11.867 -1.526 1.00 98.06 89 HIS A N 1
ATOM 640 C CA . HIS A 1 89 ? 3.918 -11.597 -1.408 1.00 98.06 89 HIS A CA 1
ATOM 641 C C . HIS A 1 89 ? 4.320 -10.430 -2.315 1.00 98.06 89 HIS A C 1
ATOM 643 O O . HIS A 1 89 ? 3.839 -10.321 -3.445 1.00 98.06 89 HIS A O 1
ATOM 649 N N . PHE A 1 90 ? 5.224 -9.584 -1.824 1.00 97.50 90 PHE A N 1
ATOM 650 C CA . PHE A 1 90 ? 5.846 -8.484 -2.555 1.00 97.50 90 PHE A CA 1
ATOM 651 C C . PHE A 1 90 ? 7.256 -8.894 -2.969 1.00 97.50 90 PHE A C 1
ATOM 653 O O . PHE A 1 90 ? 8.127 -9.083 -2.117 1.00 97.50 90 PHE A O 1
ATOM 660 N N . LEU A 1 91 ? 7.486 -9.017 -4.274 1.00 95.31 91 LEU A N 1
ATOM 661 C CA . LEU A 1 91 ? 8.784 -9.398 -4.827 1.00 95.31 91 LEU A CA 1
ATOM 662 C C . LEU A 1 91 ? 9.309 -8.313 -5.768 1.00 95.31 91 LEU A C 1
ATOM 664 O O . LEU A 1 91 ? 8.508 -7.629 -6.407 1.00 95.31 91 LEU A O 1
ATOM 668 N N . PRO A 1 92 ? 10.635 -8.164 -5.924 1.00 91.19 92 PRO A N 1
ATOM 669 C CA . PRO A 1 92 ? 11.186 -7.385 -7.026 1.00 91.19 92 PRO A CA 1
ATOM 670 C C . PRO A 1 92 ? 10.659 -7.927 -8.358 1.00 91.19 92 PRO A C 1
ATOM 672 O O . PRO A 1 92 ? 10.558 -9.141 -8.538 1.00 91.19 92 PRO A O 1
ATOM 675 N N . HIS A 1 93 ? 10.334 -7.049 -9.307 1.00 87.06 93 HIS A N 1
ATOM 676 C CA . HIS A 1 93 ? 10.018 -7.516 -10.654 1.00 87.06 93 HIS A CA 1
ATOM 677 C C . HIS A 1 93 ? 11.267 -8.178 -11.276 1.00 87.06 93 HIS A C 1
ATOM 679 O O . HIS A 1 93 ? 12.297 -7.507 -11.350 1.00 87.06 93 HIS A O 1
ATOM 685 N N . PRO A 1 94 ? 11.198 -9.438 -11.752 1.00 81.38 94 PRO A N 1
ATOM 686 C CA . PRO A 1 94 ? 12.382 -10.171 -12.215 1.00 81.38 94 PRO A CA 1
ATOM 687 C C . PRO A 1 94 ? 12.994 -9.557 -13.480 1.00 81.38 94 PRO A C 1
ATOM 689 O O . PRO A 1 94 ? 14.201 -9.361 -13.549 1.00 81.38 94 PRO A O 1
ATOM 692 N N . ASP A 1 95 ? 12.144 -9.170 -14.436 1.00 77.25 95 ASP A N 1
ATOM 693 C CA . ASP A 1 95 ? 12.601 -8.794 -15.785 1.00 77.25 95 ASP A CA 1
ATOM 694 C C . ASP A 1 95 ? 12.581 -7.285 -16.071 1.00 77.25 95 ASP A C 1
ATOM 696 O O . ASP A 1 95 ? 12.855 -6.859 -17.190 1.00 77.25 95 ASP A O 1
ATOM 700 N N . THR A 1 96 ? 12.203 -6.448 -15.098 1.00 68.69 96 THR A N 1
ATOM 701 C CA . THR A 1 96 ? 12.145 -4.998 -15.330 1.00 68.69 96 THR A CA 1
ATOM 702 C C . THR A 1 96 ? 13.475 -4.370 -14.917 1.00 68.69 96 THR A C 1
ATOM 704 O O . THR A 1 96 ? 13.829 -4.469 -13.738 1.00 68.69 96 THR A O 1
ATOM 707 N N . PRO A 1 97 ? 14.175 -3.658 -15.822 1.00 66.00 97 PRO A N 1
ATOM 708 C CA . PRO A 1 97 ? 15.355 -2.888 -15.455 1.00 66.00 97 PRO A CA 1
ATOM 709 C C . PRO A 1 97 ? 15.006 -1.889 -14.354 1.00 66.00 97 PRO A C 1
ATOM 711 O O . PRO A 1 97 ? 14.009 -1.171 -14.447 1.00 66.00 97 PRO A O 1
ATOM 714 N N . ARG A 1 98 ? 15.832 -1.814 -13.310 1.00 68.19 98 ARG A N 1
ATOM 715 C CA . ARG A 1 98 ? 15.684 -0.759 -12.306 1.00 68.19 98 ARG A CA 1
ATOM 716 C C . ARG A 1 98 ? 15.976 0.575 -12.980 1.00 68.19 98 ARG A C 1
ATOM 718 O O . ARG A 1 98 ? 17.097 0.799 -13.426 1.00 68.19 98 ARG A O 1
ATOM 725 N N . THR A 1 99 ? 14.984 1.452 -13.040 1.00 78.06 99 THR A N 1
ATOM 726 C CA . THR A 1 99 ? 15.170 2.822 -13.523 1.00 78.06 99 THR A CA 1
ATOM 727 C C . THR A 1 99 ? 15.161 3.775 -12.336 1.00 78.06 99 THR A C 1
ATOM 729 O O . THR A 1 99 ? 14.515 3.481 -11.330 1.00 78.06 99 THR A O 1
ATOM 732 N N . PRO A 1 100 ? 15.836 4.933 -12.406 1.00 79.62 100 PRO A N 1
ATOM 733 C CA . PRO A 1 100 ? 15.678 5.987 -11.403 1.00 79.62 100 PRO A CA 1
ATOM 734 C C . PRO A 1 100 ? 14.217 6.445 -11.252 1.00 79.62 100 PRO A C 1
ATOM 736 O O . PRO A 1 100 ? 13.801 6.823 -10.160 1.00 79.62 100 PRO A O 1
ATOM 739 N N . ASP A 1 101 ? 13.419 6.329 -12.314 1.00 81.44 101 ASP A N 1
ATOM 740 C CA . ASP A 1 101 ? 12.074 6.900 -12.405 1.00 81.44 101 ASP A CA 1
ATOM 741 C C . ASP A 1 101 ? 11.010 6.178 -11.582 1.00 81.44 101 ASP A C 1
ATOM 743 O O . ASP A 1 101 ? 10.103 6.811 -11.033 1.00 81.44 101 ASP A O 1
ATOM 747 N N . LEU A 1 102 ? 11.112 4.852 -11.477 1.00 85.75 102 LEU A N 1
ATOM 748 C CA . LEU A 1 102 ? 10.185 4.050 -10.692 1.00 85.75 102 LEU A CA 1
ATOM 749 C C . LEU A 1 102 ? 10.822 2.748 -10.207 1.00 85.75 102 LEU A C 1
ATOM 751 O O . LEU A 1 102 ? 11.807 2.258 -10.759 1.00 85.75 102 LEU A O 1
ATOM 755 N N . PHE A 1 103 ? 10.211 2.155 -9.191 1.00 87.62 103 PHE A N 1
ATOM 756 C CA . PHE A 1 103 ? 10.516 0.809 -8.728 1.00 87.62 103 PHE A CA 1
ATOM 757 C C . PHE A 1 103 ? 9.289 -0.092 -8.917 1.00 87.62 103 PHE A C 1
ATOM 759 O O . PHE A 1 103 ? 8.185 0.310 -8.557 1.00 87.62 103 PHE A O 1
ATOM 766 N N . ARG A 1 104 ? 9.453 -1.295 -9.487 1.00 91.06 104 ARG A N 1
ATOM 767 C CA . ARG A 1 104 ? 8.343 -2.241 -9.708 1.00 91.06 104 ARG A CA 1
ATOM 768 C C . ARG A 1 104 ? 8.433 -3.440 -8.777 1.00 91.06 104 ARG A C 1
ATOM 770 O O . ARG A 1 104 ? 9.451 -4.130 -8.725 1.00 91.06 104 ARG A O 1
ATOM 777 N N . LEU A 1 105 ? 7.312 -3.725 -8.134 1.00 93.88 105 LEU A N 1
ATOM 778 C CA . LEU A 1 105 ? 7.060 -4.913 -7.344 1.00 93.88 105 LEU A CA 1
ATOM 779 C C . LEU A 1 105 ? 6.036 -5.807 -8.044 1.00 93.88 105 LEU A C 1
ATOM 781 O O . LEU A 1 105 ? 5.028 -5.336 -8.578 1.00 93.88 105 LEU A O 1
ATOM 785 N N . LEU A 1 106 ? 6.290 -7.108 -8.011 1.00 95.56 106 LEU A N 1
ATOM 786 C CA . LEU A 1 106 ? 5.340 -8.148 -8.367 1.00 95.56 106 LEU A CA 1
ATOM 787 C C . LEU A 1 106 ? 4.520 -8.521 -7.129 1.00 95.56 106 LEU A C 1
ATOM 789 O O . LEU A 1 106 ? 5.080 -8.673 -6.043 1.00 95.56 106 LEU A O 1
ATOM 793 N N . LEU A 1 107 ? 3.209 -8.681 -7.310 1.00 97.06 107 LEU A N 1
ATOM 794 C CA . LEU A 1 107 ? 2.318 -9.212 -6.283 1.00 97.06 107 LEU A CA 1
ATOM 795 C C . LEU A 1 107 ? 1.973 -10.656 -6.639 1.00 97.06 107 LEU A C 1
ATOM 797 O O . LEU A 1 107 ? 1.426 -10.911 -7.718 1.00 97.06 107 LEU A O 1
ATOM 801 N N . LEU A 1 108 ? 2.314 -11.580 -5.745 1.00 97.25 108 LEU A N 1
ATOM 802 C CA . LEU A 1 108 ? 1.991 -13.001 -5.871 1.00 97.25 108 LEU A CA 1
ATOM 803 C C . LEU A 1 108 ? 0.940 -13.403 -4.837 1.00 97.25 108 LEU A C 1
ATOM 805 O O . LEU A 1 108 ? 0.973 -12.893 -3.720 1.00 97.25 108 LEU A O 1
ATOM 809 N N . ASP A 1 109 ? 0.031 -14.314 -5.181 1.00 95.75 109 ASP A N 1
ATOM 810 C CA . ASP A 1 109 ? -0.828 -14.979 -4.195 1.00 95.75 109 ASP A CA 1
ATOM 811 C C . ASP A 1 109 ? -0.034 -15.981 -3.336 1.00 95.75 109 ASP A C 1
ATOM 813 O O . ASP A 1 109 ? 1.159 -16.212 -3.539 1.00 95.75 109 ASP A O 1
ATOM 817 N N . ARG A 1 110 ? -0.725 -16.620 -2.385 1.00 94.94 110 ARG A N 1
ATOM 818 C CA . ARG A 1 110 ? -0.166 -17.671 -1.517 1.00 94.94 110 ARG A CA 1
ATOM 819 C C . ARG A 1 110 ? 0.410 -18.883 -2.264 1.00 94.94 110 ARG A C 1
ATOM 821 O O . ARG A 1 110 ? 1.163 -19.647 -1.674 1.00 94.94 110 ARG A O 1
ATOM 828 N N . SER A 1 111 ? 0.003 -19.095 -3.514 1.00 95.50 111 SER A N 1
ATOM 829 C CA . SER A 1 111 ? 0.445 -2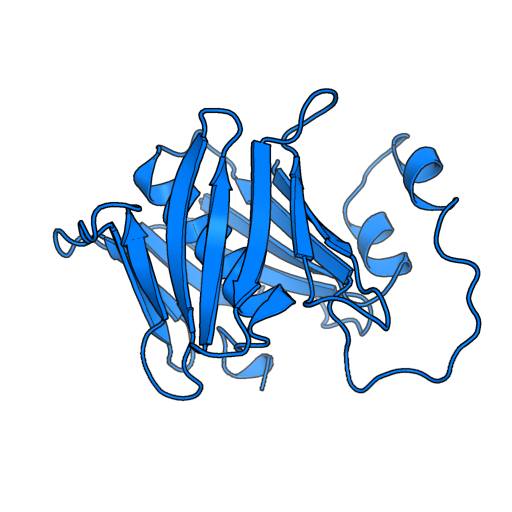0.202 -4.365 1.00 95.50 111 SER A CA 1
ATOM 830 C C . SER A 1 111 ? 1.590 -19.785 -5.297 1.00 95.50 111 SER A C 1
ATOM 832 O O . SER A 1 111 ? 2.066 -20.605 -6.076 1.00 95.50 111 SER A O 1
ATOM 834 N N . GLY A 1 112 ? 2.028 -18.522 -5.240 1.00 95.06 112 GLY A N 1
ATOM 835 C CA . GLY A 1 112 ? 3.070 -17.973 -6.104 1.00 95.06 112 GLY A CA 1
ATOM 836 C C . GLY A 1 112 ? 2.569 -17.468 -7.461 1.00 95.06 112 GLY A C 1
ATOM 837 O O . GLY A 1 112 ? 3.387 -17.086 -8.297 1.00 95.06 112 GLY A O 1
ATOM 838 N N . ASN A 1 113 ? 1.256 -17.424 -7.708 1.00 95.62 113 ASN A N 1
ATOM 839 C CA . ASN A 1 113 ? 0.725 -16.906 -8.968 1.00 95.62 113 ASN A CA 1
ATOM 840 C C . ASN A 1 113 ? 0.669 -15.382 -8.951 1.00 95.62 113 ASN A C 1
ATOM 842 O O . ASN A 1 113 ? 0.268 -14.765 -7.966 1.00 95.62 113 ASN A O 1
ATOM 846 N N . LYS A 1 114 ? 0.983 -14.757 -10.086 1.00 95.50 114 LYS A N 1
ATOM 847 C CA . LYS A 1 114 ? 0.887 -13.305 -10.251 1.00 95.50 114 LYS A CA 1
ATOM 848 C C . LYS A 1 114 ? -0.560 -12.821 -10.140 1.00 95.50 114 LYS A C 1
ATOM 850 O O . LYS A 1 114 ? -1.379 -13.077 -11.021 1.00 95.50 114 LYS A O 1
ATOM 855 N N . THR A 1 115 ? -0.835 -12.009 -9.126 1.00 95.81 115 THR A N 1
ATOM 856 C CA . THR A 1 115 ? -2.135 -11.350 -8.924 1.00 95.81 115 THR A CA 1
ATOM 857 C C . THR A 1 115 ? -2.134 -9.888 -9.340 1.00 95.81 115 THR A C 1
ATOM 859 O O . THR A 1 115 ? -3.194 -9.333 -9.637 1.00 95.81 115 THR A O 1
ATOM 862 N N . GLY A 1 116 ? -0.961 -9.260 -9.408 1.00 95.44 116 GLY A N 1
ATOM 863 C CA . GLY A 1 116 ? -0.849 -7.855 -9.762 1.00 95.44 116 GLY A CA 1
ATOM 864 C C . GLY A 1 116 ? 0.582 -7.339 -9.778 1.00 95.44 116 GLY A C 1
ATOM 865 O O . GLY A 1 116 ? 1.555 -8.098 -9.787 1.00 95.44 116 GLY A O 1
ATOM 866 N N . ARG A 1 117 ? 0.701 -6.015 -9.800 1.00 95.50 117 ARG A N 1
ATOM 867 C CA . ARG A 1 117 ? 1.955 -5.284 -9.636 1.00 95.50 117 ARG A CA 1
ATOM 868 C C . ARG A 1 117 ? 1.723 -3.990 -8.870 1.00 95.50 117 ARG A C 1
ATOM 870 O O . ARG A 1 117 ? 0.646 -3.398 -8.951 1.00 95.50 117 ARG A O 1
ATOM 877 N N . LEU A 1 118 ? 2.764 -3.542 -8.188 1.00 95.62 118 LEU A N 1
ATOM 878 C CA . LEU A 1 118 ? 2.820 -2.251 -7.524 1.00 95.62 118 LEU A CA 1
ATOM 879 C C . LEU A 1 118 ? 4.031 -1.479 -8.042 1.00 95.62 118 LEU A C 1
ATOM 881 O O . LEU A 1 118 ? 5.139 -2.004 -8.089 1.00 95.62 118 LEU A O 1
ATOM 885 N N . GLU A 1 119 ? 3.822 -0.234 -8.439 1.00 93.75 119 GLU A N 1
ATOM 886 C CA . GLU A 1 119 ? 4.877 0.656 -8.915 1.00 93.75 119 GLU A CA 1
ATOM 887 C C . GLU A 1 119 ? 5.038 1.798 -7.912 1.00 93.75 119 GLU A C 1
ATOM 889 O O . GLU A 1 119 ? 4.050 2.420 -7.528 1.00 93.75 119 GLU A O 1
ATOM 894 N N . ILE A 1 120 ? 6.272 2.066 -7.488 1.00 91.75 120 ILE A N 1
ATOM 895 C CA . ILE A 1 120 ? 6.645 3.199 -6.637 1.00 91.75 120 ILE A CA 1
ATOM 896 C C . ILE A 1 120 ? 7.284 4.248 -7.536 1.00 91.75 120 ILE A C 1
ATOM 898 O O . ILE A 1 120 ? 8.319 3.989 -8.148 1.00 91.75 120 ILE A O 1
ATOM 902 N N . ILE A 1 121 ? 6.659 5.412 -7.647 1.00 90.56 121 ILE A N 1
ATOM 903 C CA . ILE A 1 121 ? 6.999 6.413 -8.658 1.00 90.56 121 ILE A CA 1
ATOM 904 C C . ILE A 1 121 ? 7.834 7.508 -8.007 1.00 90.56 121 ILE A C 1
ATOM 906 O O . ILE A 1 121 ? 7.428 8.089 -7.002 1.00 90.56 121 ILE A O 1
ATOM 910 N N . ARG A 1 122 ? 9.012 7.776 -8.571 1.00 85.31 122 ARG A N 1
ATOM 911 C CA . ARG A 1 122 ? 10.035 8.660 -7.987 1.00 85.31 122 ARG A CA 1
ATOM 912 C C . ARG A 1 122 ? 10.260 9.929 -8.798 1.00 85.31 122 ARG A C 1
ATOM 914 O O . ARG A 1 122 ? 10.709 10.927 -8.250 1.00 85.31 122 ARG A O 1
ATOM 921 N N . THR A 1 123 ? 9.935 9.900 -10.088 1.00 83.50 123 THR A N 1
ATOM 922 C CA . THR A 1 123 ? 10.057 11.051 -10.991 1.00 83.50 123 THR A CA 1
ATOM 923 C C . THR A 1 123 ? 8.782 11.223 -11.820 1.00 83.50 123 THR A C 1
ATOM 925 O O . THR A 1 123 ? 8.001 10.272 -11.955 1.00 83.50 123 THR A O 1
ATOM 928 N N . PRO A 1 124 ? 8.553 12.408 -12.418 1.00 83.56 124 PRO A N 1
ATOM 929 C CA . PRO A 1 124 ? 7.447 12.607 -13.351 1.00 83.56 124 PRO A CA 1
ATOM 930 C C . PRO A 1 124 ? 7.452 11.598 -14.511 1.00 83.56 124 PRO A C 1
ATOM 932 O O . PRO A 1 124 ? 6.400 11.075 -14.874 1.00 83.56 124 PRO A O 1
ATOM 935 N N . ALA A 1 125 ? 8.632 11.244 -15.035 1.00 81.00 125 ALA A N 1
ATOM 936 C CA . ALA A 1 125 ? 8.778 10.261 -16.112 1.00 81.00 125 ALA A CA 1
ATOM 937 C C . ALA A 1 125 ? 8.278 8.859 -15.713 1.00 81.00 125 ALA A C 1
ATOM 939 O O . ALA A 1 125 ? 7.749 8.126 -16.551 1.00 81.00 125 ALA A O 1
ATOM 940 N N . GLY A 1 126 ? 8.356 8.506 -14.426 1.00 83.44 126 GLY A N 1
ATOM 941 C CA . GLY A 1 126 ? 7.842 7.235 -13.917 1.00 83.44 126 GLY A CA 1
ATOM 942 C C . GLY A 1 126 ? 6.323 7.083 -14.071 1.00 83.44 126 GLY A C 1
ATOM 943 O O . GLY A 1 126 ? 5.827 5.965 -14.226 1.00 83.44 126 GLY A O 1
ATOM 944 N N . TRP A 1 127 ? 5.573 8.190 -14.121 1.00 83.12 127 TRP A N 1
ATOM 945 C CA . TRP A 1 127 ? 4.139 8.145 -14.418 1.00 83.12 127 TRP A CA 1
ATOM 946 C C . TRP A 1 127 ? 3.871 7.737 -15.869 1.00 83.12 127 TRP A C 1
ATOM 948 O O . TRP A 1 127 ? 2.965 6.937 -16.102 1.00 83.12 127 TRP A O 1
ATOM 958 N N . ALA A 1 128 ? 4.672 8.211 -16.826 1.00 76.19 128 ALA A N 1
ATOM 959 C CA . ALA A 1 128 ? 4.481 7.933 -18.251 1.00 76.19 128 ALA A CA 1
ATOM 960 C C . ALA A 1 128 ? 4.778 6.468 -18.625 1.00 76.19 128 ALA A C 1
ATOM 962 O O . ALA A 1 128 ? 4.105 5.901 -19.480 1.00 76.19 128 ALA A O 1
ATOM 963 N N . MET A 1 129 ? 5.722 5.813 -17.939 1.00 66.00 129 MET A N 1
ATOM 964 C CA . MET A 1 129 ? 6.178 4.446 -18.260 1.00 66.00 129 MET A CA 1
ATOM 965 C C . MET A 1 129 ? 5.148 3.319 -18.027 1.00 66.00 129 MET A C 1
ATOM 967 O O . MET A 1 129 ? 5.479 2.149 -18.229 1.00 66.00 129 MET A O 1
ATOM 971 N N . GLY A 1 130 ? 3.935 3.624 -17.558 1.00 56.12 130 GLY A N 1
ATOM 972 C CA . GLY A 1 130 ? 2.872 2.633 -17.332 1.00 56.12 130 GLY A CA 1
ATOM 973 C C . GLY A 1 130 ? 1.576 2.875 -18.108 1.00 56.12 130 GLY A C 1
ATOM 974 O O . GLY A 1 130 ? 0.665 2.057 -17.986 1.00 56.12 130 GLY A O 1
ATOM 975 N N . TYR A 1 131 ? 1.493 3.954 -18.893 1.00 58.34 131 TYR A N 1
ATOM 976 C CA . TYR A 1 131 ? 0.325 4.293 -19.706 1.00 58.34 131 TYR A CA 1
ATOM 977 C C . TYR A 1 131 ? 0.602 4.000 -21.183 1.00 58.34 131 TYR A C 1
ATOM 979 O O . TYR A 1 131 ? 1.368 4.705 -21.834 1.00 58.34 131 TYR A O 1
ATOM 987 N N . ASN A 1 132 ? -0.062 2.985 -21.735 1.00 45.50 132 ASN A N 1
ATOM 988 C CA . ASN A 1 132 ? -0.159 2.813 -23.181 1.00 45.50 132 ASN A CA 1
ATOM 989 C C . ASN A 1 132 ? -1.365 3.634 -23.672 1.00 45.50 132 ASN A C 1
ATOM 991 O O . ASN A 1 132 ? -2.467 3.103 -23.741 1.00 45.50 132 ASN A O 1
ATOM 995 N N . GLY A 1 133 ? -1.160 4.917 -23.985 1.00 39.47 133 GLY A N 1
ATOM 996 C CA . GLY A 1 133 ? -2.133 5.740 -24.720 1.00 39.47 133 GLY A CA 1
ATOM 997 C C . GLY A 1 133 ? -2.988 6.722 -23.897 1.00 39.47 133 GLY A C 1
ATOM 998 O O . GLY A 1 133 ? -3.592 6.375 -22.890 1.00 39.47 133 GLY A O 1
ATOM 999 N N . GLU A 1 134 ? -3.015 7.959 -24.400 1.00 37.22 134 GLU A N 1
ATOM 1000 C CA . GLU A 1 134 ? -3.961 9.083 -24.218 1.00 37.22 134 GLU A CA 1
ATOM 1001 C C . GLU A 1 134 ? -4.172 9.790 -22.861 1.00 37.22 134 GLU A C 1
ATOM 1003 O O . GLU A 1 134 ? -4.384 11.002 -22.891 1.00 37.22 134 GLU A O 1
ATOM 1008 N N . ASP A 1 135 ? -3.980 9.176 -21.690 1.00 42.81 135 ASP A N 1
ATOM 1009 C CA . ASP A 1 135 ? -4.221 9.870 -20.393 1.00 42.81 135 ASP A CA 1
ATOM 1010 C C . ASP A 1 135 ? -3.040 10.732 -19.881 1.00 42.81 135 ASP A C 1
ATOM 1012 O O . ASP A 1 135 ? -3.070 11.322 -18.799 1.00 42.81 135 ASP A O 1
ATOM 1016 N N . ALA A 1 136 ? -1.966 10.844 -20.667 1.00 44.75 136 ALA A N 1
ATOM 1017 C CA . ALA A 1 136 ? -0.729 11.511 -20.253 1.00 44.75 136 ALA A CA 1
ATOM 1018 C C . ALA A 1 136 ? -0.881 13.029 -20.014 1.00 44.75 136 ALA A C 1
ATOM 1020 O O . ALA A 1 136 ? -0.099 13.613 -19.262 1.00 44.75 136 ALA A O 1
ATOM 1021 N N . ARG A 1 137 ? -1.871 13.687 -20.634 1.00 39.69 137 ARG A N 1
ATOM 1022 C CA . ARG A 1 137 ? -1.943 15.161 -20.684 1.00 39.69 137 ARG A CA 1
ATOM 1023 C C . ARG A 1 137 ? -2.380 15.822 -19.377 1.00 39.69 137 ARG A C 1
ATOM 1025 O O . ARG A 1 137 ? -1.932 16.933 -19.111 1.00 39.69 137 ARG A O 1
ATOM 1032 N N . ASP A 1 138 ? -3.151 15.139 -18.534 1.00 41.44 138 ASP A N 1
ATOM 1033 C CA . ASP A 1 138 ? -3.615 15.708 -17.256 1.00 41.44 138 ASP A CA 1
ATOM 1034 C C . ASP A 1 138 ? -2.533 15.662 -16.156 1.00 41.44 138 ASP A C 1
ATOM 1036 O O . ASP A 1 138 ? -2.639 16.296 -15.108 1.00 41.44 138 ASP A O 1
ATOM 1040 N N . THR A 1 139 ? -1.439 14.928 -16.397 1.00 43.91 139 THR A N 1
ATOM 1041 C CA . THR A 1 139 ? -0.374 14.697 -15.406 1.00 43.91 139 THR A CA 1
ATOM 1042 C C . THR A 1 139 ? 0.788 15.689 -15.468 1.00 43.91 139 THR A C 1
ATOM 1044 O O . THR A 1 139 ? 1.557 15.788 -14.510 1.00 43.91 139 THR A O 1
ATOM 1047 N N . THR A 1 140 ? 0.921 16.445 -16.561 1.00 41.84 140 THR A N 1
ATOM 1048 C CA . THR A 1 140 ? 2.101 17.287 -16.828 1.00 41.84 140 THR A CA 1
ATOM 1049 C C . THR A 1 140 ? 1.998 18.700 -16.245 1.00 41.84 140 THR A C 1
ATOM 1051 O O . THR A 1 140 ? 3.006 19.386 -16.127 1.00 41.84 140 THR A O 1
ATOM 1054 N N . LEU A 1 141 ? 0.803 19.149 -15.855 1.00 41.53 141 LEU A N 1
ATOM 1055 C CA . LEU A 1 141 ? 0.525 20.567 -15.576 1.00 41.53 141 LEU A CA 1
ATOM 1056 C C . LEU A 1 141 ? 0.916 21.068 -14.170 1.00 41.53 141 LEU A C 1
ATOM 1058 O O . LEU A 1 141 ? 0.725 22.244 -13.885 1.00 41.53 141 LEU A O 1
ATOM 1062 N N . TRP A 1 142 ? 1.450 20.215 -13.286 1.00 41.09 142 TRP A N 1
ATOM 1063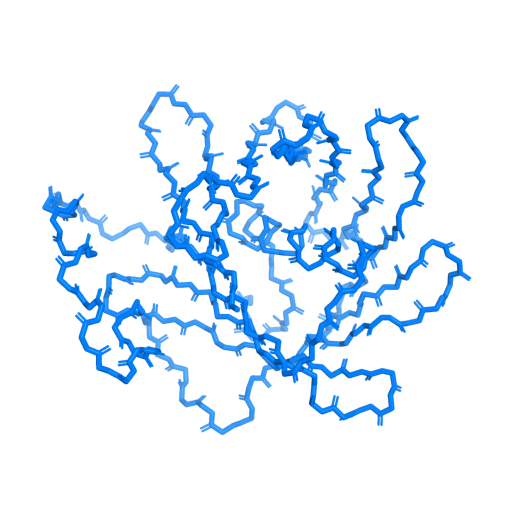 C CA . TRP A 1 142 ? 1.598 20.542 -11.853 1.00 41.09 142 TRP A CA 1
ATOM 1064 C C . TRP A 1 142 ? 3.043 20.521 -11.306 1.00 41.09 142 TRP A C 1
ATOM 1066 O O . TRP A 1 142 ? 3.212 20.691 -10.100 1.00 41.09 142 TRP A O 1
ATOM 1076 N N . TRP A 1 143 ? 4.087 20.304 -12.124 1.00 45.59 143 TRP A N 1
ATOM 1077 C CA . TRP A 1 143 ? 5.452 20.040 -11.608 1.00 45.59 143 TRP A CA 1
ATOM 1078 C C . TRP A 1 143 ? 6.590 20.936 -12.128 1.00 45.59 143 TRP A C 1
ATOM 1080 O O . TRP A 1 143 ? 7.758 20.616 -11.920 1.00 45.59 143 TRP A O 1
ATOM 1090 N N . ASP A 1 144 ? 6.301 22.108 -12.691 1.00 38.94 144 ASP A N 1
ATOM 1091 C CA . ASP A 1 144 ? 7.283 23.202 -12.709 1.00 38.94 144 ASP A CA 1
ATOM 1092 C C . ASP A 1 144 ? 7.582 23.617 -11.255 1.00 38.94 144 ASP A C 1
ATOM 1094 O O . ASP A 1 144 ? 6.842 24.409 -10.677 1.00 38.94 144 ASP A O 1
ATOM 1098 N N . ARG A 1 145 ? 8.624 23.026 -10.650 1.00 43.31 145 ARG A N 1
ATOM 1099 C CA . ARG A 1 145 ? 9.475 23.636 -9.613 1.00 43.31 145 ARG A CA 1
ATOM 1100 C C . ARG A 1 145 ? 10.870 23.018 -9.680 1.00 43.31 145 ARG A C 1
ATOM 1102 O O . ARG A 1 145 ? 11.125 21.941 -9.146 1.00 43.31 145 ARG A O 1
ATOM 1109 N N . THR A 1 146 ? 11.785 23.725 -10.333 1.00 34.88 146 THR A N 1
ATOM 1110 C CA . THR A 1 146 ? 13.235 23.499 -10.284 1.00 34.88 146 THR A CA 1
ATOM 1111 C C . THR A 1 146 ? 13.750 23.652 -8.850 1.00 34.88 146 THR A C 1
ATOM 1113 O O . THR A 1 146 ? 13.926 24.766 -8.359 1.00 34.88 146 THR A O 1
ATOM 1116 N N . GLY A 1 147 ? 13.993 22.528 -8.180 1.00 38.84 147 GLY A N 1
ATOM 1117 C CA . GLY A 1 147 ? 14.715 22.440 -6.912 1.00 38.84 147 GLY A CA 1
ATOM 1118 C C . GLY A 1 147 ? 15.720 21.282 -6.953 1.00 38.84 147 GLY A C 1
ATOM 1119 O O . GLY A 1 147 ? 15.551 20.369 -7.766 1.00 38.84 147 GLY A O 1
ATOM 1120 N N . PRO A 1 148 ? 16.786 21.316 -6.132 1.00 34.75 148 PRO A N 1
ATOM 1121 C CA . PRO A 1 148 ? 17.789 20.255 -6.097 1.00 34.75 148 PRO A CA 1
ATOM 1122 C C . PRO A 1 148 ? 17.148 18.888 -5.784 1.00 34.75 148 PRO A C 1
ATOM 1124 O O . PRO A 1 148 ? 16.193 18.827 -5.004 1.00 34.75 148 PRO A O 1
ATOM 1127 N N . PRO A 1 149 ? 17.651 17.789 -6.382 1.00 39.62 149 PRO A N 1
ATOM 1128 C CA . PRO A 1 149 ? 17.085 16.458 -6.207 1.00 39.62 149 PRO A CA 1
ATOM 1129 C C . PRO A 1 149 ? 17.173 16.043 -4.738 1.00 39.62 149 PRO A C 1
ATOM 1131 O O . PRO A 1 149 ? 18.255 15.953 -4.160 1.00 39.62 149 PRO A O 1
ATOM 1134 N N . LEU A 1 150 ? 16.018 15.798 -4.127 1.00 41.53 150 LEU A N 1
ATOM 1135 C CA . LEU A 1 150 ? 15.945 15.208 -2.796 1.00 41.53 150 LEU A CA 1
ATOM 1136 C C . LEU A 1 150 ? 16.523 13.776 -2.842 1.00 41.53 150 LEU A C 1
ATOM 1138 O O . LEU A 1 150 ? 16.393 13.109 -3.875 1.00 41.53 150 LEU A O 1
ATOM 1142 N N . PRO A 1 151 ? 17.112 13.269 -1.740 1.00 48.44 151 PRO A N 1
ATOM 1143 C CA . PRO A 1 151 ? 17.416 11.850 -1.554 1.00 48.44 151 PRO A CA 1
ATOM 1144 C C . PRO A 1 151 ? 16.096 11.052 -1.462 1.00 48.44 151 PRO A C 1
ATOM 1146 O O . PRO A 1 151 ? 15.621 10.681 -0.399 1.00 48.44 151 PRO A O 1
ATOM 1149 N N . VAL A 1 152 ? 15.496 10.890 -2.644 1.00 56.28 152 VAL A N 1
ATOM 1150 C CA . VAL A 1 152 ? 14.276 10.201 -3.088 1.00 56.28 152 VAL A CA 1
ATOM 1151 C C . VAL A 1 152 ? 12.950 10.581 -2.396 1.00 56.28 152 VAL A C 1
ATOM 1153 O O . VAL A 1 152 ? 12.476 9.857 -1.524 1.00 56.28 152 VAL A O 1
ATOM 1156 N N . PRO A 1 153 ? 12.252 11.640 -2.853 1.00 73.88 153 PRO A N 1
ATOM 1157 C CA . PRO A 1 153 ? 10.859 11.869 -2.498 1.00 73.88 153 PRO A CA 1
ATOM 1158 C C . PRO A 1 153 ? 9.975 11.016 -3.420 1.00 73.88 153 PRO A C 1
ATOM 1160 O O . PRO A 1 153 ? 9.960 11.190 -4.640 1.00 73.88 153 PRO A O 1
ATOM 1163 N N . ILE A 1 154 ? 9.245 10.054 -2.864 1.00 84.44 154 ILE A N 1
ATOM 1164 C CA . ILE A 1 154 ? 8.294 9.255 -3.644 1.00 84.44 154 ILE A CA 1
ATOM 1165 C C . ILE A 1 154 ? 7.128 10.163 -4.057 1.00 84.44 154 ILE A C 1
ATOM 1167 O O . ILE A 1 154 ? 6.470 10.767 -3.216 1.00 84.44 154 ILE A O 1
ATOM 1171 N N . LEU A 1 155 ? 6.862 10.261 -5.361 1.00 87.75 155 LEU A N 1
ATOM 1172 C CA . LEU A 1 155 ? 5.758 11.056 -5.912 1.00 87.75 155 LEU A CA 1
ATOM 1173 C C . LEU A 1 155 ? 4.418 10.324 -5.835 1.00 87.75 155 LEU A C 1
ATOM 1175 O O . LEU A 1 155 ? 3.358 10.945 -5.918 1.00 87.75 155 LEU A O 1
ATOM 1179 N N . GLY A 1 156 ? 4.441 8.998 -5.725 1.00 91.88 156 GLY A N 1
ATOM 1180 C CA . GLY A 1 156 ? 3.224 8.212 -5.668 1.00 91.88 156 GLY A CA 1
ATOM 1181 C C . GLY A 1 156 ? 3.419 6.723 -5.849 1.00 91.88 156 GLY A C 1
ATOM 1182 O O . GLY A 1 156 ? 4.530 6.196 -5.876 1.00 91.88 156 GLY A O 1
ATOM 1183 N N . THR A 1 157 ? 2.284 6.053 -5.980 1.00 95.12 157 THR A N 1
ATOM 1184 C CA . THR A 1 157 ? 2.179 4.619 -6.202 1.00 95.12 157 THR A CA 1
ATOM 1185 C C . THR A 1 157 ? 1.156 4.322 -7.288 1.00 95.12 157 THR A C 1
ATOM 1187 O O . THR A 1 157 ? 0.174 5.051 -7.454 1.00 95.12 157 THR A O 1
ATOM 1190 N N . ARG A 1 158 ? 1.359 3.222 -8.012 1.00 94.50 158 ARG A N 1
ATOM 1191 C CA . ARG A 1 158 ? 0.369 2.661 -8.932 1.00 94.50 158 ARG A CA 1
ATOM 1192 C C . ARG A 1 158 ? 0.184 1.182 -8.647 1.00 94.50 158 ARG A C 1
ATOM 1194 O O . ARG A 1 158 ? 1.094 0.383 -8.847 1.00 94.50 158 ARG A O 1
ATOM 1201 N N . LEU A 1 159 ? -1.014 0.822 -8.214 1.00 96.00 159 LEU A N 1
ATOM 1202 C CA . LEU A 1 159 ? -1.422 -0.546 -7.941 1.00 96.00 159 LEU A CA 1
ATOM 1203 C C . LEU A 1 159 ? -2.290 -1.071 -9.088 1.00 96.00 159 LEU A C 1
ATOM 1205 O O . LEU A 1 159 ? -3.367 -0.541 -9.389 1.00 96.00 159 LEU A O 1
ATOM 1209 N N . VAL A 1 160 ? -1.839 -2.148 -9.720 1.00 94.75 160 VAL A N 1
ATOM 1210 C CA . VAL A 1 160 ? -2.555 -2.819 -10.808 1.00 94.75 160 VAL A CA 1
ATOM 1211 C C . VAL A 1 160 ? -2.832 -4.254 -10.389 1.00 94.75 160 VAL A C 1
ATOM 1213 O O . VAL A 1 160 ? -1.904 -5.037 -10.216 1.00 94.75 160 VAL A O 1
ATOM 1216 N N . MET A 1 161 ? -4.109 -4.598 -10.251 1.00 94.88 161 MET A N 1
ATOM 1217 C CA . MET A 1 161 ? -4.564 -5.946 -9.912 1.00 94.88 161 MET A CA 1
ATOM 1218 C C . MET A 1 161 ? -5.219 -6.586 -11.132 1.00 94.88 161 MET A C 1
ATOM 1220 O O . MET A 1 161 ? -5.971 -5.923 -11.846 1.00 94.88 161 MET A O 1
ATOM 1224 N N . ASN A 1 162 ? -4.955 -7.873 -11.347 1.00 92.50 162 ASN A N 1
ATOM 1225 C CA . ASN A 1 162 ? -5.514 -8.660 -12.453 1.00 92.50 162 ASN A CA 1
ATOM 1226 C C . ASN A 1 162 ? -6.902 -9.234 -12.126 1.00 92.50 162 ASN A C 1
ATOM 1228 O O . ASN A 1 162 ? -7.507 -9.916 -12.948 1.00 92.50 162 ASN A O 1
ATOM 1232 N N . ARG A 1 163 ? -7.386 -8.998 -10.906 1.00 91.88 163 ARG A N 1
ATOM 1233 C CA . ARG A 1 163 ? -8.656 -9.497 -10.384 1.00 91.88 163 ARG A CA 1
ATOM 1234 C C . ARG A 1 163 ? -9.290 -8.466 -9.450 1.00 91.88 163 ARG A C 1
ATOM 1236 O O . ARG A 1 163 ? -8.575 -7.597 -8.939 1.00 91.88 163 ARG A O 1
ATOM 1243 N N . PRO A 1 164 ? -10.600 -8.577 -9.178 1.00 91.88 164 PRO A N 1
ATOM 1244 C CA . PRO A 1 164 ? -11.210 -7.879 -8.058 1.00 91.88 164 PRO A CA 1
ATOM 1245 C C . PRO A 1 164 ? -10.472 -8.203 -6.752 1.00 91.88 164 PRO A C 1
ATOM 1247 O O . PRO A 1 164 ? -10.047 -9.342 -6.526 1.00 91.88 164 PRO A O 1
ATOM 1250 N N . ILE A 1 165 ? -10.317 -7.186 -5.911 1.00 94.56 165 ILE A N 1
ATOM 1251 C CA . ILE A 1 165 ? -9.764 -7.306 -4.561 1.00 94.56 165 ILE A CA 1
ATOM 1252 C C . ILE A 1 165 ? -10.883 -7.081 -3.556 1.00 94.56 165 ILE A C 1
ATOM 1254 O O . ILE A 1 165 ? -11.726 -6.199 -3.747 1.00 94.56 165 ILE A O 1
ATOM 1258 N N . ASP A 1 166 ? -10.903 -7.887 -2.501 1.00 94.75 166 ASP A N 1
ATOM 1259 C CA . ASP A 1 166 ? -11.849 -7.688 -1.411 1.00 94.75 166 ASP A CA 1
ATOM 1260 C C . ASP A 1 166 ? -11.438 -6.497 -0.529 1.00 94.75 166 ASP A C 1
ATOM 1262 O O . ASP A 1 166 ? -10.420 -5.831 -0.750 1.00 94.75 166 ASP A O 1
ATOM 1266 N N . ARG A 1 167 ? -12.265 -6.191 0.476 1.00 94.75 167 ARG A N 1
ATOM 1267 C CA . ARG A 1 167 ? -12.012 -5.063 1.375 1.00 94.75 167 ARG A CA 1
ATOM 1268 C C . ARG A 1 167 ? -10.691 -5.220 2.132 1.00 94.75 167 ARG A C 1
ATOM 1270 O O . ARG A 1 167 ? -9.925 -4.265 2.151 1.00 94.75 167 ARG A O 1
ATOM 1277 N N . VAL A 1 168 ? -10.433 -6.385 2.728 1.00 96.56 168 VAL A N 1
ATOM 1278 C CA . VAL A 1 168 ? -9.248 -6.638 3.567 1.00 96.56 168 VAL A CA 1
ATOM 1279 C C . VAL A 1 168 ? -7.976 -6.542 2.735 1.00 96.56 168 VAL A C 1
ATOM 1281 O O . VAL A 1 168 ? -7.032 -5.855 3.128 1.00 96.56 168 VAL A O 1
ATOM 1284 N N . GLU A 1 169 ? -7.972 -7.169 1.562 1.00 96.75 169 GLU A N 1
ATOM 1285 C CA . GLU A 1 169 ? -6.857 -7.094 0.627 1.00 96.75 169 GLU A CA 1
ATOM 1286 C C . GLU A 1 169 ? -6.618 -5.652 0.168 1.00 96.75 169 GLU A C 1
ATOM 1288 O O . GLU A 1 169 ? -5.482 -5.179 0.189 1.00 96.75 169 GLU A O 1
ATOM 1293 N N . ARG A 1 170 ? -7.679 -4.909 -0.172 1.00 97.44 170 ARG A N 1
ATOM 1294 C CA . ARG A 1 170 ? -7.569 -3.488 -0.524 1.00 97.44 170 ARG A CA 1
ATOM 1295 C C . ARG A 1 170 ? -6.957 -2.666 0.604 1.00 97.44 170 ARG A C 1
ATOM 1297 O O . ARG A 1 170 ? -6.066 -1.868 0.334 1.00 97.44 170 ARG A O 1
ATOM 1304 N N . ASP A 1 171 ? -7.405 -2.852 1.841 1.00 98.12 171 ASP A N 1
ATOM 1305 C CA . ASP A 1 171 ? -6.874 -2.108 2.986 1.00 98.12 171 ASP A CA 1
ATOM 1306 C C . ASP A 1 171 ? -5.383 -2.351 3.191 1.00 98.12 171 ASP A C 1
ATOM 1308 O O . ASP A 1 171 ? -4.633 -1.401 3.407 1.00 98.12 171 ASP A O 1
ATOM 1312 N N . ILE A 1 172 ? -4.943 -3.604 3.078 1.00 98.06 172 ILE A N 1
ATOM 1313 C CA . ILE A 1 172 ? -3.533 -3.962 3.239 1.00 98.06 172 ILE A CA 1
ATOM 1314 C C . ILE A 1 172 ? -2.689 -3.461 2.067 1.00 98.06 172 ILE A C 1
ATOM 1316 O O . ILE A 1 172 ? -1.597 -2.940 2.286 1.00 98.06 172 ILE A O 1
ATOM 1320 N N . LEU A 1 173 ? -3.187 -3.545 0.831 1.00 98.19 173 LEU A N 1
ATOM 1321 C CA . LEU A 1 173 ? -2.465 -3.031 -0.334 1.00 98.19 173 LEU A CA 1
ATOM 1322 C C . LEU A 1 173 ? -2.345 -1.502 -0.305 1.00 98.19 173 LEU A C 1
ATOM 1324 O O . LEU A 1 173 ? -1.275 -0.972 -0.606 1.00 98.19 173 LEU A O 1
ATOM 1328 N N . LEU A 1 174 ? -3.399 -0.780 0.094 1.00 98.25 174 LEU A N 1
ATOM 1329 C CA . LEU A 1 174 ? -3.314 0.671 0.281 1.00 98.25 174 LEU A CA 1
ATOM 1330 C C . LEU A 1 174 ? -2.405 1.032 1.458 1.00 98.25 174 LEU A C 1
ATOM 1332 O O . LEU A 1 174 ? -1.607 1.957 1.332 1.00 98.25 174 LEU A O 1
ATOM 1336 N N . ALA A 1 175 ? -2.451 0.279 2.559 1.00 97.88 175 ALA A N 1
ATOM 1337 C CA . ALA A 1 175 ? -1.526 0.460 3.673 1.00 97.88 175 ALA A CA 1
ATOM 1338 C C . ALA A 1 175 ? -0.065 0.275 3.252 1.00 97.88 175 ALA A C 1
ATOM 1340 O O . ALA A 1 175 ? 0.764 1.117 3.585 1.00 97.88 175 ALA A O 1
ATOM 1341 N N . ALA A 1 176 ? 0.237 -0.749 2.452 1.00 97.44 176 ALA A N 1
ATOM 1342 C CA . ALA A 1 176 ? 1.566 -0.953 1.886 1.00 97.44 176 ALA A CA 1
ATOM 1343 C C . ALA A 1 176 ? 1.999 0.232 1.005 1.00 97.44 176 ALA A C 1
ATOM 1345 O O . ALA A 1 176 ? 3.129 0.704 1.113 1.00 97.44 176 ALA A O 1
ATOM 1346 N N . CYS A 1 177 ? 1.095 0.762 0.170 1.00 97.00 177 CYS A N 1
ATOM 1347 C CA . CYS A 1 177 ? 1.374 1.952 -0.639 1.00 97.00 177 CYS A CA 1
ATOM 1348 C C . CYS A 1 177 ? 1.717 3.169 0.231 1.00 97.00 177 CYS A C 1
ATOM 1350 O O . CYS A 1 177 ? 2.670 3.884 -0.071 1.00 97.00 177 CYS A O 1
ATOM 1352 N N . VAL A 1 178 ? 0.962 3.398 1.309 1.00 95.50 178 VAL A N 1
ATOM 1353 C CA . VAL A 1 178 ? 1.217 4.483 2.269 1.00 95.50 178 VAL A CA 1
ATOM 1354 C C . VAL A 1 178 ? 2.553 4.287 2.977 1.00 95.50 178 VAL A C 1
ATOM 1356 O O . VAL A 1 178 ? 3.344 5.218 3.067 1.00 95.50 178 VAL A O 1
ATOM 1359 N N . ASP A 1 179 ? 2.823 3.082 3.458 1.00 93.94 179 ASP A N 1
ATOM 1360 C CA . ASP A 1 179 ? 4.027 2.76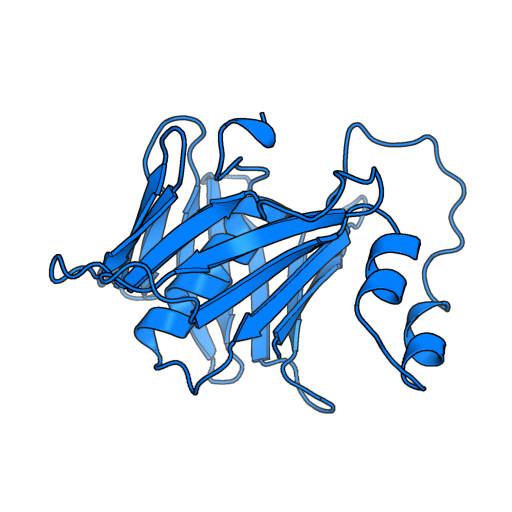8 4.218 1.00 93.94 179 ASP A CA 1
ATOM 1361 C C . ASP A 1 179 ? 5.305 2.908 3.374 1.00 93.94 179 ASP A C 1
ATOM 1363 O O . ASP A 1 179 ? 6.300 3.475 3.820 1.00 93.94 179 ASP A O 1
ATOM 1367 N N . MET A 1 180 ? 5.257 2.490 2.106 1.00 92.06 180 MET A N 1
ATOM 1368 C CA . MET A 1 180 ? 6.352 2.715 1.162 1.00 92.06 180 MET A CA 1
ATOM 1369 C C . MET A 1 180 ? 6.488 4.188 0.771 1.00 92.06 180 MET A C 1
ATOM 1371 O O . MET A 1 180 ? 7.597 4.706 0.784 1.00 92.06 180 MET A O 1
ATOM 1375 N N . ALA A 1 181 ? 5.393 4.868 0.413 1.00 90.25 181 ALA A N 1
ATOM 1376 C CA . ALA A 1 181 ? 5.459 6.211 -0.171 1.00 90.25 181 ALA A CA 1
ATOM 1377 C C . ALA A 1 181 ? 5.635 7.335 0.854 1.00 90.25 181 ALA A C 1
ATOM 1379 O O . ALA A 1 181 ? 6.330 8.309 0.585 1.00 90.25 181 ALA A O 1
ATOM 1380 N N . ILE A 1 182 ? 4.991 7.204 2.011 1.00 88.00 182 ILE A N 1
ATOM 1381 C CA . ILE A 1 182 ? 5.005 8.195 3.089 1.00 88.00 182 ILE A CA 1
ATOM 1382 C C . ILE A 1 182 ? 5.913 7.736 4.228 1.00 88.00 182 ILE A C 1
ATOM 1384 O O . ILE A 1 182 ? 6.694 8.530 4.745 1.00 88.00 182 ILE A O 1
ATOM 1388 N N . GLY A 1 183 ? 5.809 6.466 4.628 1.00 87.06 183 GLY A N 1
ATOM 1389 C CA . GLY A 1 183 ? 6.653 5.886 5.678 1.00 87.06 183 GLY A CA 1
ATOM 1390 C C . GLY A 1 183 ? 8.095 5.628 5.229 1.00 87.06 183 GLY A C 1
ATOM 1391 O O . GLY A 1 183 ? 8.952 5.373 6.076 1.00 87.06 183 GLY A O 1
ATOM 1392 N N . LEU A 1 184 ? 8.365 5.705 3.917 1.00 87.50 184 LEU A N 1
ATOM 1393 C CA . LEU A 1 184 ? 9.660 5.434 3.282 1.00 87.50 184 LEU A CA 1
ATOM 1394 C C . LEU A 1 184 ? 10.224 4.052 3.647 1.00 87.50 184 LEU A C 1
ATOM 1396 O O . LEU A 1 184 ? 11.437 3.859 3.732 1.00 87.50 184 LEU A O 1
ATOM 1400 N N . GLN A 1 185 ? 9.338 3.083 3.887 1.00 88.75 185 GLN A N 1
ATOM 1401 C CA . GLN A 1 185 ? 9.731 1.746 4.305 1.00 88.75 185 GLN A CA 1
ATOM 1402 C C . GLN A 1 185 ? 10.059 0.853 3.099 1.00 88.75 185 GLN A C 1
ATOM 1404 O O . GLN A 1 185 ? 9.201 0.654 2.237 1.00 88.75 185 GLN A O 1
ATOM 1409 N N . PRO A 1 186 ? 11.259 0.249 3.028 1.00 88.38 186 PRO A N 1
ATOM 1410 C CA . PRO A 1 186 ? 11.593 -0.694 1.967 1.00 88.38 186 PRO A CA 1
ATOM 1411 C C . PRO A 1 186 ? 10.892 -2.037 2.203 1.00 88.38 186 PRO A C 1
ATOM 1413 O O . PRO A 1 186 ? 10.938 -2.593 3.301 1.00 88.38 186 PRO A O 1
ATOM 1416 N N . TYR A 1 187 ? 10.249 -2.571 1.162 1.00 90.31 187 TYR A N 1
ATOM 1417 C CA . TYR A 1 187 ? 9.520 -3.851 1.225 1.00 90.31 187 TYR A CA 1
ATOM 1418 C C . TYR A 1 187 ? 10.314 -5.021 0.636 1.00 90.31 187 TYR A C 1
ATOM 1420 O O . TYR A 1 187 ? 9.969 -6.184 0.828 1.00 90.31 187 TYR A O 1
ATOM 1428 N N . VAL A 1 188 ? 11.392 -4.740 -0.080 1.00 87.44 188 VAL A N 1
ATOM 1429 C CA . VAL A 1 188 ? 12.304 -5.755 -0.606 1.00 87.44 188 VAL A CA 1
ATOM 1430 C C . VAL A 1 188 ? 13.730 -5.275 -0.385 1.00 87.44 188 VAL A C 1
ATOM 1432 O O . VAL A 1 188 ? 13.975 -4.066 -0.364 1.00 87.44 188 VAL A O 1
ATOM 1435 N N . ALA A 1 189 ? 14.680 -6.199 -0.241 1.00 84.56 189 ALA A N 1
ATOM 1436 C CA . ALA A 1 189 ? 16.076 -5.864 0.065 1.00 84.56 189 ALA A CA 1
ATOM 1437 C C . ALA A 1 189 ? 16.675 -4.842 -0.913 1.00 84.56 189 ALA A C 1
ATOM 1439 O O . ALA A 1 189 ? 17.441 -3.972 -0.530 1.00 84.56 189 ALA A O 1
ATOM 1440 N N . VAL A 1 190 ? 16.262 -4.911 -2.173 1.00 80.06 190 VAL A N 1
ATOM 1441 C CA . VAL A 1 190 ? 16.766 -4.076 -3.265 1.00 80.06 190 VAL A CA 1
ATOM 1442 C C . VAL A 1 190 ? 16.239 -2.631 -3.266 1.00 80.06 190 VAL A C 1
ATOM 1444 O O . VAL A 1 190 ? 16.617 -1.858 -4.144 1.00 80.06 190 VAL A O 1
ATOM 1447 N N . MET A 1 191 ? 15.331 -2.297 -2.342 1.00 79.25 191 MET A N 1
ATOM 1448 C CA . MET A 1 191 ? 14.862 -0.930 -2.076 1.00 79.25 191 MET A CA 1
ATOM 1449 C C . MET A 1 191 ? 15.630 -0.249 -0.932 1.00 79.25 191 MET A C 1
ATOM 1451 O O . MET A 1 191 ? 15.388 0.931 -0.691 1.00 79.25 191 MET A O 1
ATOM 1455 N N . LYS A 1 192 ? 16.473 -0.992 -0.205 1.00 74.75 192 LYS A N 1
ATOM 1456 C CA . LYS A 1 192 ? 17.375 -0.456 0.822 1.00 74.75 192 LYS A CA 1
ATOM 1457 C C . LYS A 1 192 ? 18.592 0.177 0.154 1.00 74.75 192 LYS A C 1
ATOM 1459 O O . LYS A 1 192 ? 19.066 1.193 0.699 1.00 74.75 192 LYS A O 1
#

Foldseek 3Di:
DKWWFWDDDPPFFIKIWIDDDPDDTQWIWGQDPVQCKIWIAGPVRWIKIWRADAQAWIFIATPVRHGQWTWDADLWIWTAGPVGATAWIWAFDPPDPDDQAKGKTFIAGPVRHTFWIKIFGQDLVNVVVPDPDDPNVVSPPPDPDDDPRDPTQTRIMDITGPDDDDPSSVRVVVSVRCCCRRVVHDRHPVSD